Protein AF-A0A9C7UTG3-F1 (afdb_monomer_lite)

Radius of gyration: 34.39 Å; chains: 1; bounding box: 76×60×88 Å

pLDDT: mean 84.21, std 14.14, range [32.56, 97.0]

Secondary structure (DSSP, 8-state):
--------TTSSB-TTGGG-TT-S--PBP-EE-TTT--EESSHHHHHHHHHHHT------TT----GGG--HHHHHHHHHHHHHHHHHHHHHHHHHHHHHHHHHHHHHHHHHHHHHHHHHHHTT-EEEPPPTTSHHHHH---EEETTTTEEEEEEEEEEGGGTEEEEEEEEETTSBHHHHHHHHHS--GGGTT-HHHHHHHHHHTTS-GGGSEEEEEEE-SS-TT-EEEEEPPTTSBHHHHTTT-EEESS-EEEEE-TT--THHHHTT-

Structure (mmCIF, N/CA/C/O backbone):
data_AF-A0A9C7UTG3-F1
#
_entry.id   AF-A0A9C7UTG3-F1
#
loop_
_atom_site.group_PDB
_atom_site.id
_atom_site.type_symbol
_atom_site.label_atom_id
_atom_site.label_alt_id
_atom_site.label_comp_id
_atom_site.label_asym_id
_atom_site.label_entity_id
_atom_site.label_seq_id
_atom_site.pdbx_PDB_ins_code
_atom_site.Cartn_x
_atom_site.Cartn_y
_atom_site.Cartn_z
_atom_site.occupancy
_atom_site.B_iso_or_equiv
_atom_site.auth_seq_id
_atom_site.auth_comp_id
_atom_site.auth_asym_id
_atom_site.auth_atom_id
_atom_site.pdbx_PDB_model_num
ATOM 1 N N . MET A 1 1 ? -23.293 -41.638 64.934 1.00 40.69 1 MET A N 1
ATOM 2 C CA . MET A 1 1 ? -23.335 -41.986 63.499 1.00 40.69 1 MET A CA 1
ATOM 3 C C . MET A 1 1 ? -24.756 -42.438 63.251 1.00 40.69 1 MET A C 1
ATOM 5 O O . MET A 1 1 ? -25.111 -43.474 63.778 1.00 40.69 1 MET A O 1
ATOM 9 N N . GLU A 1 2 ? -25.652 -41.674 62.651 1.00 32.56 2 GLU A N 1
ATOM 10 C CA . GLU A 1 2 ? -25.533 -40.564 61.704 1.00 32.56 2 GLU A CA 1
ATOM 11 C C . GLU A 1 2 ? -26.594 -39.517 62.080 1.00 32.56 2 GLU A C 1
ATOM 13 O O . GLU A 1 2 ? -27.710 -39.877 62.443 1.00 32.56 2 GLU A O 1
ATOM 18 N N . GLU A 1 3 ? -26.218 -38.240 62.077 1.00 34.03 3 GLU A N 1
ATOM 19 C CA . GLU A 1 3 ? -27.110 -37.119 62.385 1.00 34.03 3 GLU A CA 1
ATOM 20 C C . GLU A 1 3 ? -27.565 -36.508 61.053 1.00 34.03 3 GLU A C 1
ATOM 22 O O . GLU A 1 3 ? -26.749 -36.202 60.182 1.00 34.03 3 GLU A O 1
ATOM 27 N N . GLU A 1 4 ? -28.881 -36.436 60.873 1.00 35.56 4 GLU A N 1
ATOM 28 C CA . GLU A 1 4 ? -29.575 -36.077 59.640 1.00 35.56 4 GLU A CA 1
ATOM 29 C C . GLU A 1 4 ? -29.211 -34.663 59.155 1.00 35.56 4 GLU A C 1
ATOM 31 O O . GLU A 1 4 ? -29.587 -33.653 59.750 1.00 35.56 4 GLU A O 1
ATOM 36 N N . ALA A 1 5 ? -28.533 -34.570 58.009 1.00 37.97 5 ALA A N 1
ATOM 37 C CA . ALA A 1 5 ? -28.400 -33.319 57.275 1.00 37.97 5 ALA A CA 1
ATOM 38 C C . ALA A 1 5 ? -29.677 -33.068 56.456 1.00 37.97 5 ALA A C 1
ATOM 40 O O . ALA A 1 5 ? -29.789 -33.476 55.299 1.00 37.97 5 ALA A O 1
ATOM 41 N N . ALA A 1 6 ? -30.651 -32.379 57.054 1.00 36.84 6 ALA A N 1
ATOM 42 C CA . ALA A 1 6 ? -31.792 -31.821 56.336 1.00 36.84 6 ALA A CA 1
ATOM 43 C C . ALA A 1 6 ? -31.307 -30.752 55.333 1.00 36.84 6 ALA A C 1
ATOM 45 O O . ALA A 1 6 ? -31.093 -29.587 55.672 1.00 36.84 6 ALA A O 1
ATOM 46 N N . VAL A 1 7 ? -31.098 -31.156 54.077 1.00 40.16 7 VAL A N 1
ATOM 47 C CA . VAL A 1 7 ? -30.748 -30.258 52.970 1.00 40.16 7 VAL A CA 1
ATOM 48 C C . VAL A 1 7 ? -31.954 -29.370 52.653 1.00 40.16 7 VAL A C 1
ATOM 50 O O . VAL A 1 7 ? -32.967 -29.821 52.118 1.00 40.16 7 VAL A O 1
ATOM 53 N N . ASN A 1 8 ? -31.823 -28.091 53.003 1.00 43.41 8 ASN A N 1
ATOM 54 C CA . ASN A 1 8 ? -32.769 -27.000 52.775 1.00 43.41 8 ASN A CA 1
ATOM 55 C C . ASN A 1 8 ? -33.174 -26.886 51.286 1.00 43.41 8 ASN A C 1
ATOM 57 O O . ASN A 1 8 ? -32.509 -26.235 50.482 1.00 43.41 8 ASN A O 1
ATOM 61 N N . THR A 1 9 ? -34.272 -27.542 50.914 1.00 45.62 9 THR A N 1
ATOM 62 C CA . THR A 1 9 ? -34.691 -27.815 49.525 1.00 45.62 9 THR A CA 1
ATOM 63 C C . THR A 1 9 ? -35.525 -26.690 48.891 1.00 45.62 9 THR A C 1
ATOM 65 O O . THR A 1 9 ? -36.017 -26.828 47.774 1.00 45.62 9 THR A O 1
ATOM 68 N N . LEU A 1 10 ? -35.679 -25.545 49.569 1.00 50.28 10 LEU A N 1
ATOM 69 C CA . LEU A 1 10 ? -36.466 -24.397 49.084 1.00 50.28 10 LEU A CA 1
ATOM 70 C C . LEU A 1 10 ? -35.648 -23.386 48.252 1.00 50.28 10 LEU A C 1
ATOM 72 O O . LEU A 1 10 ? -36.224 -22.494 47.626 1.00 50.28 10 LEU A O 1
ATOM 76 N N . GLN A 1 11 ? -34.316 -23.511 48.212 1.00 55.78 11 GLN A N 1
ATOM 77 C CA . GLN A 1 11 ? -33.415 -22.508 47.618 1.00 55.78 11 GLN A CA 1
ATOM 78 C C . GLN A 1 11 ? -33.175 -22.682 46.098 1.00 55.78 11 GLN A C 1
ATOM 80 O O . GLN A 1 11 ? -32.677 -21.751 45.455 1.00 55.78 11 GLN A O 1
ATOM 85 N N . ASP A 1 12 ? -33.558 -23.826 45.517 1.00 72.06 12 ASP A N 1
ATOM 86 C CA . ASP A 1 12 ? -33.120 -24.263 44.179 1.00 72.06 12 ASP A CA 1
ATOM 87 C C . ASP A 1 12 ? -34.219 -24.299 43.109 1.00 72.06 12 ASP A C 1
ATOM 89 O O . ASP A 1 12 ? -33.980 -24.763 42.000 1.00 72.06 12 ASP A O 1
ATOM 93 N N . ASN A 1 13 ? -35.412 -23.762 43.372 1.00 85.94 13 ASN A N 1
ATOM 94 C CA . ASN A 1 13 ? -36.502 -23.767 42.389 1.00 85.94 13 ASN A CA 1
ATOM 95 C C . ASN A 1 13 ? -36.520 -22.517 41.495 1.00 85.94 13 ASN A C 1
ATOM 97 O O . ASN A 1 13 ? -36.111 -21.415 41.877 1.00 85.94 13 ASN A O 1
ATOM 101 N N . CYS A 1 14 ? -37.013 -22.681 40.265 1.00 87.06 14 CYS A N 1
ATOM 102 C CA . CYS A 1 14 ? -37.185 -21.581 39.324 1.00 87.06 14 CYS A CA 1
ATOM 103 C C . CYS A 1 14 ? -38.304 -20.632 39.762 1.00 87.06 14 CYS A C 1
ATOM 105 O O . CYS A 1 14 ? -39.480 -20.974 39.713 1.00 87.06 14 CYS A O 1
ATOM 107 N N . GLN A 1 15 ? -37.942 -19.383 40.055 1.00 86.12 15 GLN A N 1
ATOM 108 C CA . GLN A 1 15 ? -38.867 -18.360 40.550 1.00 86.12 15 GLN A CA 1
ATOM 109 C C . GLN A 1 15 ? -39.864 -17.852 39.500 1.00 86.12 15 GLN A C 1
ATOM 111 O O . GLN A 1 15 ? -40.833 -17.203 39.861 1.00 86.12 15 GLN A O 1
ATOM 116 N N . VAL A 1 16 ? -39.643 -18.139 38.216 1.00 85.12 16 VAL A N 1
ATOM 117 C CA . VAL A 1 16 ? -40.559 -17.751 37.130 1.00 85.12 16 VAL A CA 1
ATOM 118 C C . VAL A 1 16 ? -41.622 -18.826 36.916 1.00 85.12 16 VAL A C 1
ATOM 120 O O . VAL A 1 16 ? -42.799 -18.511 36.824 1.00 85.12 16 VAL A O 1
ATOM 123 N N . CYS A 1 17 ? -41.231 -20.106 36.912 1.00 81.19 17 CYS A N 1
ATOM 124 C CA . CYS A 1 17 ? -42.181 -21.213 36.778 1.00 81.19 17 CYS A CA 1
ATOM 125 C C . CYS A 1 17 ? -43.117 -21.337 37.983 1.00 81.19 17 CYS A C 1
ATOM 127 O O . CYS A 1 17 ? -44.260 -21.731 37.804 1.00 81.19 17 CYS A O 1
ATOM 129 N N . CYS A 1 18 ? -42.665 -20.969 39.187 1.00 71.06 18 CYS A N 1
ATOM 130 C CA . CYS A 1 18 ? -43.514 -20.973 40.380 1.00 71.06 18 CYS A CA 1
ATOM 131 C C . CYS A 1 18 ? -44.642 -19.922 40.346 1.00 71.06 18 CYS A C 1
ATOM 133 O O . CYS A 1 18 ? -45.543 -19.985 41.177 1.00 71.06 18 CYS A O 1
ATOM 135 N N . LEU A 1 19 ? -44.586 -18.946 39.431 1.00 67.31 19 LEU A N 1
ATOM 136 C CA . LEU A 1 19 ? -45.601 -17.895 39.287 1.00 67.31 19 LEU A CA 1
ATOM 137 C C . LEU A 1 19 ? -46.671 -18.247 38.240 1.00 67.31 19 LEU A C 1
ATOM 139 O O . LEU A 1 19 ? -47.769 -17.689 38.272 1.00 67.31 19 LEU A O 1
ATOM 143 N N . ASP A 1 20 ? -46.383 -19.195 37.344 1.00 62.38 20 ASP A N 1
ATOM 144 C CA . ASP A 1 20 ? -47.316 -19.646 36.315 1.00 62.38 20 ASP A CA 1
ATOM 145 C C . ASP A 1 20 ? -48.253 -20.723 36.887 1.00 62.38 20 ASP A C 1
ATOM 147 O O . ASP A 1 20 ? -47.901 -21.898 36.961 1.00 62.38 20 ASP A O 1
ATOM 151 N N . LYS A 1 21 ? -49.495 -20.347 37.226 1.00 54.53 21 LYS A N 1
ATOM 152 C CA . LYS A 1 21 ? -50.553 -21.250 37.747 1.00 54.53 21 LYS A CA 1
ATOM 153 C C . LYS A 1 21 ? -50.989 -22.382 36.791 1.00 54.53 21 LYS A C 1
ATOM 155 O O . LYS A 1 21 ? -51.929 -23.099 37.099 1.00 54.53 21 LYS A O 1
ATOM 160 N N . ASN A 1 22 ? -50.350 -22.508 35.627 1.00 57.19 22 ASN A N 1
ATOM 161 C CA . ASN A 1 22 ? -50.730 -23.404 34.529 1.00 57.19 22 ASN A CA 1
ATOM 162 C C . ASN A 1 22 ? -49.631 -24.440 34.193 1.00 57.19 22 ASN A C 1
ATOM 164 O O . ASN A 1 22 ? -49.659 -25.053 33.127 1.00 57.19 22 ASN A O 1
ATOM 168 N N . LYS A 1 23 ? -48.612 -24.588 35.056 1.00 56.25 23 LYS A N 1
ATOM 169 C CA . LYS A 1 23 ? -47.511 -25.554 34.907 1.00 56.25 23 LYS A CA 1
ATOM 170 C C . LYS A 1 23 ? -47.265 -26.296 36.222 1.00 56.25 23 LYS A C 1
ATOM 172 O O . LYS A 1 23 ? -46.612 -25.773 37.117 1.00 56.25 23 LYS A O 1
ATOM 177 N N . ASP A 1 24 ? -47.698 -27.550 36.288 1.00 51.00 24 ASP A N 1
ATOM 178 C CA . ASP A 1 24 ? -47.653 -28.417 37.479 1.00 51.00 24 ASP A CA 1
ATOM 179 C C . ASP A 1 24 ? -46.251 -28.935 37.882 1.00 51.00 24 ASP A C 1
ATOM 181 O O . ASP A 1 24 ? -46.126 -29.902 38.628 1.00 51.00 24 ASP A O 1
ATOM 185 N N . ALA A 1 25 ? -45.162 -28.309 37.421 1.00 57.03 25 ALA A N 1
ATOM 186 C CA . ALA A 1 25 ? -43.803 -28.721 37.778 1.00 57.03 25 ALA A CA 1
ATOM 187 C C . ALA A 1 25 ? -42.888 -27.512 38.018 1.00 57.03 25 ALA A C 1
ATOM 189 O O . ALA A 1 25 ? -42.389 -26.875 37.081 1.00 57.03 25 ALA A O 1
ATOM 190 N N . ALA A 1 26 ? -42.628 -27.215 39.294 1.00 65.81 26 ALA A N 1
ATOM 191 C CA . ALA A 1 26 ? -41.568 -26.305 39.708 1.00 65.81 26 ALA A CA 1
ATOM 192 C C . ALA A 1 26 ? -40.208 -26.914 39.329 1.00 65.81 26 ALA A C 1
ATOM 194 O O . ALA A 1 26 ? -39.639 -27.731 40.046 1.00 65.81 26 ALA A O 1
ATOM 195 N N . ASN A 1 27 ? -39.701 -26.542 38.154 1.00 80.19 27 ASN A N 1
ATOM 196 C CA . ASN A 1 27 ? -38.397 -26.997 37.686 1.00 80.19 27 ASN A CA 1
ATOM 197 C C . ASN A 1 27 ? -37.267 -26.402 38.538 1.00 80.19 27 ASN A C 1
ATOM 199 O O . ASN A 1 27 ? -37.293 -25.211 38.869 1.00 80.19 27 ASN A O 1
ATOM 203 N N . LEU A 1 28 ? -36.227 -27.202 38.784 1.00 86.31 28 LEU A N 1
ATOM 204 C CA 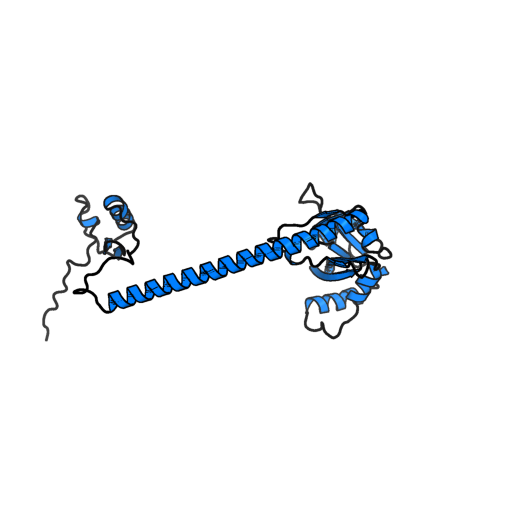. LEU A 1 28 ? -34.994 -26.743 39.422 1.00 86.31 28 LEU A CA 1
ATOM 205 C C . LEU A 1 28 ? -34.338 -25.622 38.598 1.00 86.31 28 LEU A C 1
ATOM 207 O O . LEU A 1 28 ? -34.250 -25.674 37.364 1.00 86.31 28 LEU A O 1
ATOM 211 N N . ALA A 1 29 ? -33.894 -24.579 39.287 1.00 88.81 29 ALA A N 1
ATOM 212 C CA . ALA A 1 29 ? -33.185 -23.453 38.722 1.00 88.81 29 ALA A CA 1
ATOM 213 C C . ALA A 1 29 ? -31.784 -23.872 38.267 1.00 88.81 29 ALA A C 1
ATOM 215 O O . ALA A 1 29 ? -31.017 -24.473 39.008 1.00 88.81 29 ALA A O 1
ATOM 216 N N . LYS A 1 30 ? -31.439 -23.497 37.036 1.00 88.88 30 LYS A N 1
ATOM 217 C CA . LYS A 1 30 ? -30.123 -23.745 36.428 1.00 88.88 30 LYS A CA 1
ATOM 218 C C . LYS A 1 30 ? -29.287 -22.474 36.316 1.00 88.88 30 LYS A C 1
ATOM 220 O O . LYS A 1 30 ? -28.069 -22.537 36.207 1.00 88.88 30 LYS A O 1
ATOM 225 N N . TYR A 1 31 ? -29.940 -21.316 36.320 1.00 89.62 31 TYR A N 1
ATOM 226 C CA . TYR A 1 31 ? -29.318 -20.019 36.098 1.00 89.62 31 TYR A CA 1
ATOM 227 C C . TYR A 1 31 ? -29.769 -19.022 37.162 1.00 89.62 31 TYR A C 1
ATOM 229 O O . TYR A 1 31 ? -30.917 -19.051 37.611 1.00 89.62 31 TYR A O 1
ATOM 237 N N . LYS A 1 32 ? -28.884 -18.088 37.514 1.00 90.50 32 LYS A N 1
ATOM 238 C CA . LYS A 1 32 ? -29.167 -16.971 38.421 1.00 90.50 32 LYS A CA 1
ATOM 239 C C . LYS A 1 32 ? -28.858 -15.657 37.712 1.00 90.50 32 LYS A C 1
ATOM 241 O O . LYS A 1 32 ? -27.760 -15.483 37.188 1.00 90.50 32 LYS A O 1
ATOM 246 N N . CYS A 1 33 ? -29.823 -14.741 37.676 1.00 90.88 33 CYS A N 1
ATOM 247 C CA . CYS A 1 33 ? -29.628 -13.432 37.065 1.00 90.88 33 CYS A CA 1
ATOM 248 C C . CYS A 1 33 ? -28.586 -12.630 37.867 1.00 90.88 33 CYS A C 1
ATOM 250 O O . CYS A 1 33 ? -28.757 -12.466 39.074 1.00 90.88 33 CYS A O 1
ATOM 252 N N . PRO A 1 34 ? -27.525 -12.096 37.238 1.00 88.19 34 PRO A N 1
ATOM 253 C CA . PRO A 1 34 ? -26.475 -11.368 37.951 1.00 88.19 34 PRO A CA 1
ATOM 254 C C . PRO A 1 34 ? -26.884 -9.941 38.359 1.00 88.19 34 PRO A C 1
ATOM 256 O O . PRO A 1 34 ? -26.153 -9.303 39.109 1.00 88.19 34 PRO A O 1
ATOM 259 N N . SER A 1 35 ? -28.013 -9.432 37.852 1.00 88.19 35 SER A N 1
ATOM 260 C CA . SER A 1 35 ? -28.554 -8.103 38.180 1.00 88.19 35 SER A CA 1
ATOM 261 C C . SER A 1 35 ? -29.466 -8.157 39.409 1.00 88.19 35 SER A C 1
ATOM 263 O O . SER A 1 35 ? -29.162 -7.556 40.431 1.00 88.19 35 SER A O 1
ATOM 265 N N . CYS A 1 36 ? -30.543 -8.946 39.342 1.00 87.00 36 CYS A N 1
ATOM 266 C CA . CYS A 1 36 ? -31.575 -9.024 40.384 1.00 87.00 36 CYS A CA 1
ATOM 267 C C . CYS A 1 36 ? -31.560 -10.327 41.203 1.00 87.00 36 CYS A C 1
ATOM 269 O O . CYS A 1 36 ? -32.370 -10.502 42.107 1.00 87.00 36 CYS A O 1
ATOM 271 N N . GLY A 1 37 ? -30.682 -11.282 40.881 1.00 87.94 37 GLY A N 1
ATOM 272 C CA . GLY A 1 37 ? -30.596 -12.560 41.590 1.00 87.94 37 GLY A CA 1
ATOM 273 C C . GLY A 1 37 ? -31.692 -13.576 41.250 1.00 87.94 37 GLY A C 1
ATOM 274 O O . GLY A 1 37 ? -31.659 -14.672 41.811 1.00 87.94 37 GLY A O 1
ATOM 275 N N . THR A 1 38 ? -32.624 -13.264 40.336 1.00 89.75 38 THR A N 1
ATOM 276 C CA . THR A 1 38 ? -33.736 -14.157 39.967 1.00 89.75 38 THR A CA 1
ATOM 277 C C . THR A 1 38 ? -33.236 -15.499 39.438 1.00 89.75 38 THR A C 1
ATOM 279 O O . THR A 1 38 ? -32.412 -15.562 38.521 1.00 89.75 38 THR A O 1
ATOM 282 N N . ARG A 1 39 ? -33.759 -16.588 40.004 1.00 91.25 39 ARG A N 1
ATOM 283 C CA . ARG A 1 39 ? -33.404 -17.967 39.653 1.00 91.25 39 ARG A CA 1
ATOM 284 C C . ARG A 1 39 ? -34.314 -18.511 38.552 1.00 91.25 39 ARG A C 1
ATOM 286 O O . ARG A 1 39 ? -35.539 -18.458 38.653 1.00 91.25 39 ARG A O 1
ATOM 293 N N . THR A 1 40 ? -33.727 -19.059 37.492 1.00 91.50 40 THR A N 1
ATOM 294 C CA . THR A 1 40 ? -34.436 -19.495 36.277 1.00 91.50 40 THR A CA 1
ATOM 295 C C . THR A 1 40 ? -33.971 -20.878 35.812 1.00 91.50 40 THR A C 1
ATOM 297 O O . THR A 1 40 ? -32.801 -21.220 35.952 1.00 91.50 40 THR A O 1
ATOM 300 N N . CYS A 1 41 ? -34.872 -21.705 35.269 1.00 91.50 41 CYS A N 1
ATOM 301 C CA . CYS A 1 41 ? -34.543 -23.063 34.797 1.00 91.50 41 CYS A CA 1
ATOM 302 C C . CYS A 1 41 ? -34.180 -23.132 33.304 1.00 91.50 41 CYS A C 1
ATOM 304 O O . CYS A 1 41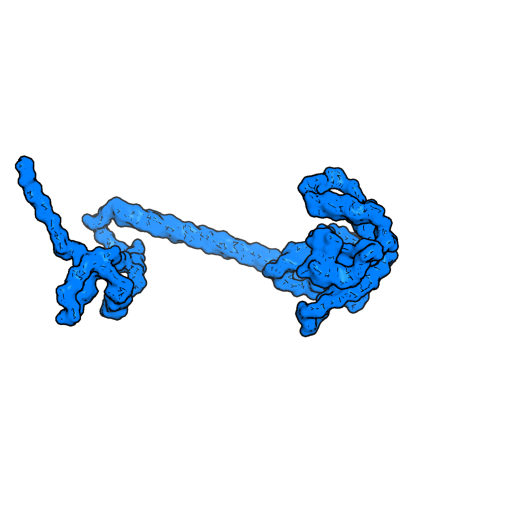 ? -33.562 -24.098 32.861 1.00 91.50 41 CYS A O 1
ATOM 306 N N . SER A 1 42 ? -34.576 -22.129 32.515 1.00 89.94 42 SER A N 1
ATOM 307 C CA . SER A 1 42 ? -34.458 -22.142 31.055 1.00 89.94 42 SER A CA 1
ATOM 308 C C . SER A 1 42 ? -34.322 -20.735 30.476 1.00 89.94 42 SER A C 1
ATOM 310 O O . SER A 1 42 ? -34.653 -19.744 31.130 1.00 89.94 42 SER A O 1
ATOM 312 N N . LEU A 1 43 ? -33.893 -20.650 29.213 1.00 90.31 43 LEU A N 1
ATOM 313 C CA . LEU A 1 43 ? -33.806 -19.386 28.477 1.00 90.31 43 LEU A CA 1
ATOM 314 C C . LEU A 1 43 ? -35.159 -18.662 28.384 1.00 90.31 43 LEU A C 1
ATOM 316 O O . LEU A 1 43 ? -35.186 -17.434 28.409 1.00 90.31 43 LEU A O 1
ATOM 320 N N . ILE A 1 44 ? -36.269 -19.406 28.307 1.00 90.38 44 ILE A N 1
ATOM 321 C CA . ILE A 1 44 ? -37.621 -18.831 28.289 1.00 90.38 44 ILE A CA 1
ATOM 322 C C . ILE A 1 44 ? -37.851 -18.067 29.594 1.00 90.38 44 ILE A C 1
ATOM 324 O O . ILE A 1 44 ? -38.108 -16.872 29.556 1.00 90.38 44 ILE A O 1
ATOM 328 N N . CYS A 1 45 ? -37.603 -18.696 30.746 1.00 90.81 45 CYS A N 1
ATOM 329 C CA . CYS A 1 45 ? -37.714 -18.044 32.054 1.00 90.81 45 CYS A CA 1
ATOM 330 C C . CYS A 1 45 ? -36.745 -16.858 32.218 1.00 90.81 45 CYS A C 1
ATOM 332 O O . CYS A 1 45 ? -37.066 -15.872 32.881 1.00 90.81 45 CYS A O 1
ATOM 334 N N . VAL A 1 46 ? -35.556 -16.921 31.604 1.00 90.75 46 VAL A N 1
ATOM 335 C CA . VAL A 1 46 ? -34.625 -15.781 31.567 1.00 90.75 46 VAL A CA 1
ATOM 336 C C . VAL A 1 46 ? -35.228 -14.598 30.805 1.00 90.75 46 VAL A C 1
ATOM 338 O O . VAL A 1 46 ? -35.084 -13.468 31.250 1.00 90.75 46 VAL A O 1
ATOM 341 N N . LYS A 1 47 ? -35.903 -14.819 29.676 1.00 90.88 47 LYS A N 1
ATOM 342 C CA . LYS A 1 47 ? -36.548 -13.733 28.920 1.00 90.88 47 LYS A CA 1
ATOM 343 C C . LYS A 1 47 ? -37.794 -13.212 29.629 1.00 90.88 47 LYS A C 1
ATOM 345 O O . LYS A 1 47 ? -37.900 -12.011 29.841 1.00 90.88 47 LYS A O 1
ATOM 350 N N . THR A 1 48 ? -38.656 -14.115 30.090 1.00 91.19 48 THR A N 1
ATOM 351 C CA . THR A 1 48 ? -39.910 -13.777 30.770 1.00 91.19 48 THR A CA 1
ATOM 352 C C . THR A 1 48 ? -39.678 -12.901 31.997 1.00 91.19 48 THR A C 1
ATOM 354 O O . THR A 1 48 ? -40.339 -11.877 32.126 1.00 91.19 48 THR A O 1
ATOM 357 N N . HIS A 1 49 ? -38.702 -13.212 32.866 1.00 90.94 49 HIS A N 1
ATOM 358 C CA . HIS A 1 49 ? -38.453 -12.324 34.009 1.00 90.94 49 HIS A CA 1
ATOM 359 C C . HIS A 1 49 ? -37.895 -10.969 33.572 1.00 90.94 49 HIS A C 1
ATOM 361 O O . HIS A 1 49 ? -38.261 -9.964 34.169 1.00 90.94 49 HIS A O 1
ATOM 367 N N . LYS A 1 50 ? -37.024 -10.908 32.553 1.00 92.81 50 LYS A N 1
ATOM 368 C CA . LYS A 1 50 ? -36.480 -9.630 32.068 1.00 92.81 50 LYS A CA 1
ATOM 369 C C . LYS A 1 50 ? -37.579 -8.726 31.526 1.00 92.81 50 LYS A C 1
ATOM 371 O O . LYS A 1 50 ? -37.571 -7.539 31.823 1.00 92.81 50 LYS A O 1
ATOM 376 N N . GLU A 1 51 ? -38.536 -9.294 30.801 1.00 92.56 51 GLU A N 1
ATOM 377 C CA . GLU A 1 51 ? -39.706 -8.575 30.292 1.00 92.56 51 GLU A CA 1
ATOM 378 C C . GLU A 1 51 ? -40.641 -8.134 31.426 1.00 92.56 51 GLU A C 1
ATOM 380 O O . GLU A 1 51 ? -41.008 -6.966 31.491 1.00 92.56 51 GLU A O 1
ATOM 385 N N . GLN A 1 52 ? -40.972 -9.028 32.362 1.00 89.25 52 GLN A N 1
ATOM 386 C CA . GLN A 1 52 ? -41.902 -8.733 33.462 1.00 89.25 52 GLN A CA 1
ATOM 387 C C . GLN A 1 52 ? -41.335 -7.754 34.500 1.00 89.25 52 GLN A C 1
ATOM 389 O O . GLN A 1 52 ? -42.077 -6.961 35.068 1.00 89.25 52 GLN A O 1
ATOM 394 N N . THR A 1 53 ? -40.029 -7.817 34.771 1.00 86.50 53 THR A N 1
ATOM 395 C CA . THR A 1 53 ? -39.366 -7.005 35.812 1.00 86.50 53 THR A CA 1
ATOM 396 C C . THR A 1 53 ? -38.589 -5.814 35.253 1.00 86.50 53 THR A C 1
ATOM 398 O O . THR A 1 53 ? -38.029 -5.041 36.025 1.00 86.50 53 THR A O 1
ATOM 401 N N . GLY A 1 54 ? -38.503 -5.672 33.926 1.00 89.38 54 GLY A N 1
ATOM 402 C CA . GLY A 1 54 ? -37.665 -4.656 33.279 1.00 89.38 54 GLY A CA 1
ATOM 403 C C . GLY A 1 54 ? -36.160 -4.841 33.526 1.00 89.38 54 GLY A C 1
ATOM 404 O O . GLY A 1 54 ? -35.393 -3.887 33.416 1.00 89.38 54 GLY A O 1
ATOM 405 N N . CYS A 1 55 ? -35.718 -6.046 33.897 1.00 91.00 55 CYS A N 1
ATOM 406 C CA . CYS A 1 55 ? -34.327 -6.318 34.251 1.00 91.00 55 CYS A CA 1
ATOM 407 C C . CYS A 1 55 ? -33.412 -6.364 33.011 1.00 91.00 55 CYS A C 1
ATOM 409 O O . CYS A 1 55 ? -33.627 -7.148 32.085 1.00 91.00 55 CYS A O 1
ATOM 411 N N . ASP A 1 56 ? -32.318 -5.595 33.022 1.00 89.88 56 ASP A N 1
ATOM 412 C CA . ASP A 1 56 ? -31.314 -5.576 31.946 1.00 89.88 56 ASP A CA 1
ATOM 413 C C . ASP A 1 56 ? -30.385 -6.811 31.950 1.00 89.88 56 ASP A C 1
ATOM 415 O O . ASP A 1 56 ? -29.703 -7.122 30.967 1.00 89.88 56 ASP A O 1
ATOM 419 N N . GLY A 1 57 ? -30.377 -7.557 33.057 1.00 87.06 57 GLY A N 1
ATOM 420 C CA . GLY A 1 57 ? -29.515 -8.709 33.283 1.00 87.06 57 GLY A CA 1
ATOM 421 C C . GLY A 1 57 ? -28.034 -8.368 33.445 1.00 87.06 57 GLY A C 1
ATOM 422 O O . GLY A 1 57 ? -27.210 -9.273 33.314 1.00 87.06 57 GLY A O 1
ATOM 423 N N . LYS A 1 58 ? -27.671 -7.108 33.715 1.00 86.88 58 LYS A N 1
ATOM 424 C CA . LYS A 1 58 ? -26.292 -6.686 33.992 1.00 86.88 58 LYS A CA 1
ATOM 425 C C . LYS A 1 58 ? -26.126 -6.390 35.481 1.00 86.88 58 LYS A C 1
ATOM 427 O O . LYS A 1 58 ? -26.907 -5.654 36.072 1.00 86.88 58 LYS A O 1
ATOM 432 N N . ARG A 1 59 ? -25.087 -6.960 36.098 1.00 84.31 59 ARG A N 1
ATOM 433 C CA . ARG A 1 59 ? -24.743 -6.673 37.500 1.00 84.31 59 ARG A CA 1
ATOM 434 C C . ARG A 1 59 ? -24.441 -5.182 37.660 1.00 84.31 59 ARG A C 1
ATOM 436 O O . ARG A 1 59 ? -23.562 -4.662 36.968 1.00 84.31 59 ARG A O 1
ATOM 443 N N . GLN A 1 60 ? -25.121 -4.518 38.590 1.00 80.06 60 GLN A N 1
ATOM 444 C CA . GLN A 1 60 ? -24.810 -3.140 38.961 1.00 80.06 60 GLN A CA 1
ATOM 445 C C . GLN A 1 60 ? -23.524 -3.118 39.793 1.00 80.06 60 GLN A C 1
ATOM 447 O O . GLN A 1 60 ? -23.520 -3.479 40.963 1.00 80.06 60 GLN A O 1
ATOM 452 N N . LYS A 1 61 ? -22.408 -2.725 39.169 1.00 80.69 61 LYS A N 1
ATOM 453 C CA . LYS A 1 61 ? -21.084 -2.697 39.820 1.00 80.69 61 LYS A CA 1
ATOM 454 C C . LYS A 1 61 ? -20.900 -1.547 40.819 1.00 80.69 61 LYS A C 1
ATOM 456 O O . LYS A 1 61 ? -19.932 -1.564 41.555 1.00 80.69 61 LYS A O 1
ATOM 461 N N . ILE A 1 62 ? -21.795 -0.558 40.808 1.00 82.44 62 ILE A N 1
ATOM 462 C CA . ILE A 1 62 ? -21.697 0.686 41.593 1.00 82.44 62 ILE A CA 1
ATOM 463 C C . ILE A 1 62 ? -22.817 0.807 42.635 1.00 82.44 62 ILE A C 1
ATOM 465 O O . ILE A 1 62 ? -23.221 1.909 43.002 1.00 82.44 62 ILE A O 1
ATOM 469 N N . GLN A 1 63 ? -23.389 -0.322 43.053 1.00 83.62 63 GLN A N 1
ATOM 470 C CA . GLN A 1 63 ? -24.450 -0.320 44.051 1.00 83.62 63 GLN A CA 1
ATOM 471 C C . GLN A 1 63 ? -23.890 0.113 45.408 1.00 83.62 63 GLN A C 1
ATOM 473 O O . GLN A 1 63 ? -22.868 -0.399 45.855 1.00 83.62 63 GLN A O 1
ATOM 478 N N . PHE A 1 64 ? -24.575 1.046 46.068 1.00 86.31 64 PHE A N 1
ATOM 479 C CA . PHE A 1 64 ? -24.190 1.495 47.399 1.00 86.31 64 PHE A CA 1
ATOM 480 C C . PHE A 1 64 ? -24.338 0.362 48.423 1.00 86.31 64 PHE A C 1
ATOM 482 O O . PHE A 1 64 ? -25.402 -0.251 48.522 1.00 86.31 64 PHE A O 1
ATOM 489 N N . VAL A 1 65 ? -23.285 0.132 49.208 1.00 87.00 65 VAL A N 1
ATOM 490 C CA . VAL A 1 65 ? -23.279 -0.800 50.339 1.00 87.00 65 VAL A CA 1
ATOM 491 C C . VAL A 1 65 ? -22.983 0.003 51.609 1.00 87.00 65 VAL A C 1
ATOM 493 O O . VAL A 1 65 ? -21.943 0.662 51.671 1.00 87.00 65 VAL A O 1
ATOM 496 N N . PRO A 1 66 ? -23.873 -0.008 52.619 1.00 92.19 66 PRO A N 1
ATOM 497 C CA . PRO A 1 66 ? -23.609 0.639 53.900 1.00 92.19 66 PRO A CA 1
ATOM 498 C C . PRO A 1 66 ? -22.337 0.089 54.551 1.00 92.19 66 PRO A C 1
ATOM 500 O O . PRO A 1 66 ? -22.076 -1.110 54.483 1.00 92.19 66 PRO A O 1
ATOM 503 N N . MET A 1 67 ? -21.588 0.939 55.259 1.00 89.81 67 MET A N 1
ATOM 504 C CA . MET A 1 67 ? -20.304 0.549 55.863 1.00 89.81 67 MET A CA 1
ATOM 505 C C . MET A 1 67 ? -20.423 -0.642 56.827 1.00 89.81 67 MET A C 1
ATOM 507 O O . MET A 1 67 ? -19.518 -1.461 56.926 1.00 89.81 67 MET A O 1
ATOM 511 N N . THR A 1 68 ? -21.567 -0.780 57.499 1.00 93.88 68 THR A N 1
ATOM 512 C CA . THR A 1 68 ? -21.863 -1.898 58.409 1.00 93.88 68 THR A CA 1
ATOM 513 C C . THR A 1 68 ? -21.968 -3.258 57.712 1.00 93.88 68 THR A C 1
ATOM 515 O O . THR A 1 68 ? -21.868 -4.283 58.376 1.00 93.88 68 THR A O 1
ATOM 518 N N . GLN A 1 69 ? -22.176 -3.279 56.394 1.00 90.69 69 GLN A N 1
ATOM 519 C CA . GLN A 1 69 ? -22.297 -4.481 55.561 1.00 90.69 69 GLN A CA 1
ATOM 520 C C . GLN A 1 69 ? -21.161 -4.581 54.530 1.00 90.69 69 GLN A C 1
ATOM 522 O O . GLN A 1 69 ? -21.203 -5.434 53.643 1.00 90.69 69 GLN A O 1
ATOM 527 N N . TYR A 1 70 ? -20.156 -3.705 54.623 1.00 92.00 70 TYR A N 1
ATOM 528 C CA . TYR A 1 70 ? -19.019 -3.704 53.715 1.00 92.00 70 TYR A CA 1
ATOM 529 C C . TYR A 1 70 ? -18.071 -4.847 54.080 1.00 92.00 70 TYR A C 1
ATOM 531 O O . TYR A 1 70 ? -17.483 -4.876 55.159 1.00 92.00 70 TYR A O 1
ATOM 539 N N . THR A 1 71 ? -17.955 -5.813 53.178 1.00 93.50 71 THR A N 1
ATOM 540 C CA . THR A 1 71 ? -17.151 -7.026 53.349 1.00 93.50 71 THR A CA 1
ATOM 541 C C . THR A 1 71 ? -15.901 -6.982 52.474 1.00 93.50 71 THR A C 1
ATOM 543 O O . THR A 1 71 ? -15.763 -6.162 51.563 1.00 93.50 71 THR A O 1
ATOM 546 N N . GLU A 1 72 ? -14.975 -7.906 52.712 1.00 92.69 72 GLU A N 1
ATOM 547 C CA . GLU A 1 72 ? -13.799 -8.070 51.855 1.00 92.69 72 GLU A CA 1
ATOM 548 C C . GLU A 1 72 ? -14.187 -8.396 50.398 1.00 92.69 72 GLU A C 1
ATOM 550 O O . GLU A 1 72 ? -13.554 -7.922 49.457 1.00 92.69 72 GLU A O 1
ATOM 555 N N . GLU A 1 73 ? -15.294 -9.115 50.180 1.00 90.31 73 GLU A N 1
ATOM 556 C CA . GLU A 1 73 ? -15.800 -9.391 48.832 1.00 90.31 73 GLU A CA 1
ATOM 557 C C . GLU A 1 73 ? -16.256 -8.110 48.113 1.00 90.31 73 GLU A C 1
ATOM 559 O O . GLU A 1 73 ? -15.979 -7.929 46.922 1.00 90.31 73 GLU A O 1
ATOM 564 N N . THR A 1 74 ? -16.937 -7.191 48.810 1.00 88.75 74 THR A N 1
ATOM 565 C CA . THR A 1 74 ? -17.315 -5.894 48.222 1.00 88.75 74 THR A CA 1
ATOM 566 C C . THR A 1 74 ? -16.079 -5.062 47.894 1.00 88.75 74 THR A C 1
ATOM 568 O O . THR A 1 74 ? -16.000 -4.519 46.794 1.00 88.75 74 THR A O 1
ATOM 571 N N . PHE A 1 75 ? -15.061 -5.083 48.759 1.00 91.19 75 PHE A N 1
ATOM 572 C CA . PHE A 1 75 ? -13.777 -4.427 48.503 1.00 91.19 75 PHE A CA 1
ATOM 573 C C . PHE A 1 75 ? -13.069 -4.954 47.250 1.00 91.19 75 PHE A C 1
ATOM 575 O O . PHE A 1 75 ? -12.651 -4.172 46.395 1.00 91.19 75 PHE A O 1
ATOM 582 N N . LEU A 1 76 ? -12.966 -6.276 47.088 1.00 92.88 76 LEU A N 1
ATOM 583 C CA . LEU A 1 76 ? -12.331 -6.878 45.911 1.00 92.88 76 LEU A CA 1
ATOM 584 C C . LEU A 1 76 ? -13.096 -6.569 44.616 1.00 92.88 76 LEU A C 1
ATOM 586 O O . LEU A 1 76 ? -12.479 -6.347 43.567 1.00 92.88 76 LEU A O 1
ATOM 590 N N . ASN A 1 77 ? -14.431 -6.529 44.678 1.00 88.62 77 ASN A N 1
ATOM 591 C CA . ASN A 1 77 ? -15.269 -6.130 43.547 1.00 88.62 77 ASN A CA 1
ATOM 592 C C . ASN A 1 77 ? -15.007 -4.665 43.148 1.00 88.62 77 ASN A C 1
ATOM 594 O O . ASN A 1 77 ? -14.814 -4.395 41.958 1.00 88.62 77 ASN A O 1
ATOM 598 N N . ASP A 1 78 ? -14.939 -3.750 44.120 1.00 90.88 78 ASP A N 1
ATOM 599 C CA . ASP A 1 78 ? -14.651 -2.326 43.897 1.00 90.88 78 ASP A CA 1
ATOM 600 C C . ASP A 1 78 ? -13.243 -2.118 43.333 1.00 90.88 78 ASP A C 1
ATOM 602 O O . ASP A 1 78 ? -13.069 -1.437 42.321 1.00 90.88 78 ASP A O 1
ATOM 606 N N . TYR A 1 79 ? -12.237 -2.770 43.920 1.00 93.00 79 TYR A N 1
ATOM 607 C CA . TYR A 1 79 ? -10.859 -2.737 43.430 1.00 93.00 79 TYR A CA 1
ATOM 608 C C . TYR A 1 79 ? -10.769 -3.205 41.971 1.00 93.00 79 TYR A C 1
ATOM 610 O O . TYR A 1 79 ? -10.206 -2.520 41.115 1.00 93.00 79 TYR A O 1
ATOM 618 N N . THR A 1 80 ? -11.398 -4.341 41.657 1.00 92.44 80 THR A N 1
ATOM 619 C CA . THR A 1 80 ? -11.436 -4.885 40.292 1.00 92.44 80 THR A CA 1
ATOM 620 C C . THR A 1 80 ? -12.141 -3.934 39.324 1.00 92.44 80 THR A C 1
ATOM 622 O O . THR A 1 80 ? -11.723 -3.788 38.172 1.00 92.44 80 THR A O 1
ATOM 625 N N . PHE A 1 81 ? -13.215 -3.276 39.764 1.00 91.38 81 PHE A N 1
ATOM 626 C CA . PHE A 1 81 ? -13.908 -2.271 38.966 1.00 91.38 81 PHE A CA 1
ATOM 627 C C . PHE A 1 81 ? -13.013 -1.059 38.678 1.00 91.38 81 PHE A C 1
ATOM 629 O O . PHE A 1 81 ? -12.903 -0.661 37.516 1.00 91.38 81 PHE A O 1
ATOM 636 N N . LEU A 1 82 ? -12.323 -0.519 39.687 1.00 93.25 82 LEU A N 1
ATOM 637 C CA . LEU A 1 82 ? -11.390 0.599 39.522 1.00 93.25 82 LEU A CA 1
ATOM 638 C C . LEU A 1 82 ? -10.241 0.249 38.569 1.00 93.25 82 LEU A C 1
ATOM 640 O O . LEU A 1 82 ? -9.924 1.038 37.678 1.00 93.25 82 LEU A O 1
ATOM 644 N N . GLU A 1 83 ? -9.686 -0.958 38.668 1.00 94.88 83 GLU A N 1
ATOM 645 C CA . GLU A 1 83 ? -8.688 -1.474 37.725 1.00 94.88 83 GLU A CA 1
ATOM 646 C C . GLU A 1 83 ? -9.222 -1.537 36.286 1.00 94.88 83 GLU A C 1
ATOM 648 O O . GLU A 1 83 ? -8.543 -1.134 35.339 1.00 94.88 83 GLU A O 1
ATOM 653 N N . GLN A 1 84 ? -10.459 -2.004 36.087 1.00 93.00 84 GLN A N 1
ATOM 654 C CA . GLN A 1 84 ? -11.090 -2.027 34.761 1.00 93.00 84 GLN A CA 1
ATOM 655 C C . GLN A 1 84 ? -11.269 -0.617 34.191 1.00 93.00 84 GLN A C 1
ATOM 657 O O . GLN A 1 84 ? -10.984 -0.396 33.011 1.00 93.00 84 GLN A O 1
ATOM 662 N N . VAL A 1 85 ? -11.703 0.340 35.015 1.00 94.12 85 VAL A N 1
ATOM 663 C CA . VAL A 1 85 ? -11.842 1.749 34.620 1.00 94.12 85 VAL A CA 1
ATOM 664 C C . VAL A 1 85 ? -10.482 2.341 34.257 1.00 94.12 85 VAL A C 1
ATOM 666 O O . VAL A 1 85 ? -10.357 2.985 33.214 1.00 94.12 85 VAL A O 1
ATOM 669 N N . HIS A 1 86 ? -9.447 2.073 35.055 1.00 94.88 86 HIS A N 1
ATOM 670 C CA . HIS A 1 86 ? -8.087 2.538 34.794 1.00 94.88 86 HIS A CA 1
ATOM 671 C C . HIS A 1 86 ? -7.513 1.962 33.490 1.00 94.88 86 HIS A C 1
ATOM 673 O O . HIS A 1 86 ? -6.904 2.675 32.687 1.00 94.88 86 HIS A O 1
ATOM 679 N N . ARG A 1 87 ? -7.758 0.677 33.214 1.00 93.94 87 ARG A N 1
ATOM 680 C CA . ARG A 1 87 ? -7.367 0.041 31.946 1.00 93.94 87 ARG A CA 1
ATOM 681 C C . ARG A 1 87 ? -8.108 0.647 30.761 1.00 93.94 87 ARG A C 1
ATOM 683 O O . ARG A 1 87 ? -7.485 0.911 29.733 1.00 93.94 87 ARG A O 1
ATOM 690 N N . ALA A 1 88 ? -9.409 0.896 30.894 1.00 94.06 88 ALA A N 1
ATOM 691 C CA . ALA A 1 88 ? -10.215 1.504 29.840 1.00 94.06 88 ALA A CA 1
ATOM 692 C C . ALA A 1 88 ? -9.773 2.945 29.534 1.00 94.06 88 ALA A C 1
ATOM 694 O O . ALA A 1 88 ? -9.626 3.299 28.363 1.00 94.06 88 ALA A O 1
ATOM 695 N N . SER A 1 89 ? -9.494 3.760 30.557 1.00 95.38 89 SER A N 1
ATOM 696 C CA . SER A 1 89 ? -9.007 5.135 30.377 1.00 95.38 89 SER A CA 1
ATOM 697 C C . SER A 1 89 ? -7.610 5.174 29.752 1.00 95.38 89 SER A C 1
ATOM 699 O O . SER A 1 89 ? -7.356 5.962 28.835 1.00 95.38 89 SER A O 1
ATOM 701 N N . SER A 1 90 ? -6.723 4.269 30.171 1.00 92.19 90 SER A N 1
ATOM 702 C CA . SER A 1 90 ? -5.392 4.107 29.581 1.00 92.19 90 SER A CA 1
ATOM 703 C C . SER A 1 90 ? -5.486 3.690 28.111 1.00 92.19 90 SER A C 1
ATOM 705 O O . SER A 1 90 ? -4.846 4.294 27.249 1.00 92.19 90 SER A O 1
ATOM 707 N N . ALA A 1 91 ? -6.344 2.717 27.790 1.00 92.50 91 ALA A N 1
ATOM 708 C CA . ALA A 1 91 ? -6.583 2.284 26.416 1.00 92.50 91 ALA A CA 1
ATOM 709 C C . ALA A 1 91 ? -7.148 3.416 25.542 1.00 92.50 91 ALA A C 1
ATOM 711 O O . ALA A 1 91 ? -6.660 3.626 24.431 1.00 92.50 91 ALA A O 1
ATOM 712 N N . ALA A 1 92 ? -8.118 4.183 26.047 1.00 93.00 92 ALA A N 1
ATOM 713 C CA . ALA A 1 92 ? -8.680 5.337 25.348 1.00 93.00 92 ALA A CA 1
ATOM 714 C C . ALA A 1 92 ? -7.624 6.426 25.090 1.00 93.00 92 ALA A C 1
ATOM 716 O O . ALA A 1 92 ? -7.560 6.985 23.996 1.00 93.00 92 ALA A O 1
ATOM 717 N N . THR A 1 93 ? -6.740 6.681 26.059 1.00 92.44 93 THR A N 1
ATOM 718 C CA . THR A 1 93 ? -5.632 7.639 25.911 1.00 92.44 93 THR A CA 1
ATOM 719 C C . THR A 1 93 ? -4.662 7.203 24.814 1.00 92.44 93 THR A C 1
ATOM 721 O O . THR A 1 93 ? -4.317 7.999 23.938 1.00 92.44 93 THR A O 1
ATOM 724 N N . VAL A 1 94 ? -4.272 5.923 24.801 1.00 90.19 94 VAL A N 1
ATOM 725 C CA . VAL A 1 94 ? -3.415 5.349 23.751 1.00 90.19 94 VAL A CA 1
ATOM 726 C C . VAL A 1 94 ? -4.093 5.429 22.381 1.00 90.19 94 VAL A C 1
ATOM 728 O O . VAL A 1 94 ? -3.450 5.791 21.397 1.00 90.19 94 VAL A O 1
ATOM 731 N N . GLN A 1 95 ? -5.391 5.128 22.293 1.00 88.94 95 GLN A N 1
ATOM 732 C CA . GLN A 1 95 ? -6.156 5.244 21.047 1.00 88.94 95 GLN A CA 1
ATOM 733 C C . GLN A 1 95 ? -6.213 6.688 20.538 1.00 88.94 95 GLN A C 1
ATOM 735 O O . GLN A 1 95 ? -5.986 6.926 19.353 1.00 88.94 95 GLN A O 1
ATOM 740 N N . LEU A 1 96 ? -6.446 7.660 21.423 1.00 87.69 96 LEU A N 1
ATOM 741 C CA . LEU A 1 96 ? -6.461 9.076 21.066 1.00 87.69 96 LEU A CA 1
ATOM 742 C C . LEU A 1 96 ? -5.092 9.552 20.566 1.00 87.69 96 LEU A C 1
ATOM 744 O O . LEU A 1 96 ? -5.024 10.303 19.592 1.00 87.69 96 LEU A O 1
ATOM 748 N N . GLN A 1 97 ? -4.001 9.125 21.210 1.00 82.69 97 GLN A N 1
ATOM 749 C CA . GLN A 1 97 ? -2.650 9.440 20.743 1.00 82.69 97 GLN A CA 1
ATOM 750 C C . GLN A 1 97 ? -2.380 8.841 19.362 1.00 82.69 97 GLN A C 1
ATOM 752 O O . GLN A 1 97 ? -1.978 9.575 18.462 1.00 82.69 97 GLN A O 1
ATOM 757 N N . ARG A 1 98 ? -2.707 7.559 19.153 1.00 83.75 98 ARG A N 1
ATOM 758 C CA . ARG A 1 98 ? -2.596 6.912 17.835 1.00 83.75 98 ARG A CA 1
ATOM 759 C C . ARG A 1 98 ? -3.375 7.668 16.765 1.00 83.75 98 ARG A C 1
ATOM 761 O O . ARG A 1 98 ? -2.821 7.946 15.710 1.00 83.75 98 ARG A O 1
ATOM 768 N N . TRP A 1 99 ? -4.610 8.074 17.053 1.00 80.31 99 TRP A N 1
ATOM 769 C CA . TRP A 1 99 ? -5.416 8.867 16.123 1.00 80.31 99 TRP A CA 1
ATOM 770 C C . TRP A 1 99 ? -4.765 10.221 15.796 1.00 80.31 99 TRP A C 1
ATOM 772 O O . TRP A 1 99 ? -4.697 10.610 14.631 1.00 80.31 99 TRP A O 1
ATOM 782 N N . LYS A 1 100 ? -4.226 10.935 16.794 1.00 77.94 100 LYS A N 1
ATOM 783 C CA . LYS A 1 100 ? -3.503 12.203 16.573 1.00 77.94 100 LYS A CA 1
ATOM 784 C C . LYS A 1 100 ? -2.250 12.009 15.712 1.00 77.94 100 LYS A C 1
ATOM 786 O O . LYS A 1 100 ? -1.983 12.829 14.830 1.00 77.94 100 LYS A O 1
ATOM 791 N N . ASP A 1 101 ? -1.496 10.941 15.942 1.00 75.19 101 ASP A N 1
ATOM 792 C CA . ASP A 1 101 ? -0.297 10.618 15.164 1.00 75.19 101 ASP A CA 1
ATOM 793 C C . ASP A 1 101 ? -0.644 10.188 13.734 1.00 75.19 101 ASP A C 1
ATOM 795 O O . ASP A 1 101 ? 0.020 10.596 12.775 1.00 75.19 101 ASP A O 1
ATOM 799 N N . GLU A 1 102 ? -1.736 9.442 13.560 1.00 72.06 102 GLU A N 1
ATOM 800 C CA . GLU A 1 102 ? -2.298 9.097 12.256 1.00 72.06 102 GLU A CA 1
ATOM 801 C C . GLU A 1 102 ? -2.722 10.343 11.476 1.00 72.06 102 GLU A C 1
ATOM 803 O O . GLU A 1 102 ? -2.385 10.453 10.296 1.00 72.06 102 GLU A O 1
ATOM 808 N N . GLN A 1 103 ? -3.374 11.313 12.126 1.00 71.25 103 GLN A N 1
ATOM 809 C CA . GLN A 1 103 ? -3.739 12.596 11.515 1.00 71.25 103 GLN A CA 1
ATOM 810 C C . GLN A 1 103 ? -2.496 13.360 11.041 1.00 71.25 103 GLN A C 1
ATOM 812 O O . GLN A 1 103 ? -2.406 13.731 9.871 1.00 71.25 103 GLN A O 1
ATOM 817 N N . LYS A 1 104 ? -1.478 13.533 11.897 1.00 70.69 104 LYS A N 1
ATOM 818 C CA . LYS A 1 104 ? -0.209 14.185 11.512 1.00 70.69 104 LYS A CA 1
ATOM 819 C C . LYS A 1 104 ? 0.470 13.465 10.344 1.00 70.69 104 LYS A C 1
ATOM 821 O O . LYS A 1 104 ? 0.848 14.095 9.354 1.00 70.69 104 LYS A O 1
ATOM 826 N N . SER A 1 105 ? 0.586 12.139 10.422 1.00 67.00 105 SER A N 1
ATOM 827 C CA . SER A 1 105 ? 1.140 11.305 9.348 1.00 67.00 105 SER A CA 1
ATOM 828 C C . SER A 1 105 ? 0.356 11.473 8.046 1.00 67.00 105 SER A C 1
ATOM 830 O O . SER A 1 105 ? 0.949 11.543 6.965 1.00 67.00 105 SER A O 1
ATOM 832 N N . TRP A 1 106 ? -0.972 11.554 8.127 1.00 72.38 106 TRP A N 1
ATOM 833 C CA . TRP A 1 106 ? -1.852 11.763 6.984 1.00 72.38 106 TRP A CA 1
ATOM 834 C C . TRP A 1 106 ? -1.563 13.096 6.291 1.00 72.38 106 TRP A C 1
ATOM 836 O O . TRP A 1 106 ? -1.324 13.081 5.083 1.00 72.38 106 TRP A O 1
ATOM 846 N N . PHE A 1 107 ? -1.436 14.206 7.029 1.00 68.06 107 PHE A N 1
ATOM 847 C CA . PHE A 1 107 ? -1.058 15.507 6.453 1.00 68.06 107 PHE A CA 1
ATOM 848 C C . PHE A 1 107 ? 0.309 15.467 5.749 1.00 68.06 107 PHE A C 1
ATOM 850 O O . PHE A 1 107 ? 0.447 15.968 4.627 1.00 68.06 107 PHE A O 1
ATOM 857 N N . HIS A 1 108 ? 1.321 14.836 6.357 1.00 69.94 108 HIS A N 1
ATOM 858 C CA . HIS A 1 108 ? 2.650 14.709 5.747 1.00 69.94 108 HIS A CA 1
ATOM 859 C C . HIS A 1 108 ? 2.632 13.867 4.466 1.00 69.94 108 HIS A C 1
ATOM 861 O O . HIS A 1 108 ? 3.214 14.268 3.454 1.00 69.94 108 HIS A O 1
ATOM 867 N N . VAL A 1 109 ? 1.936 12.728 4.476 1.00 77.06 109 VAL A N 1
ATOM 868 C CA . VAL A 1 109 ? 1.812 11.872 3.288 1.00 77.06 109 VAL A CA 1
ATOM 869 C C . VAL A 1 109 ? 1.000 12.549 2.199 1.00 77.06 109 VAL A C 1
ATOM 871 O O . VAL A 1 109 ? 1.406 12.493 1.045 1.00 77.06 109 VAL A O 1
ATOM 874 N N . GLN A 1 110 ? -0.067 13.277 2.529 1.00 81.25 110 GLN A N 1
ATOM 875 C CA . GLN A 1 110 ? -0.788 14.069 1.536 1.00 81.25 110 GLN A CA 1
ATOM 876 C C . GLN A 1 110 ? 0.093 15.142 0.899 1.00 81.25 110 GLN A C 1
ATOM 878 O O . GLN A 1 110 ? 0.050 15.319 -0.316 1.00 81.25 110 GLN A O 1
ATOM 883 N N . LYS A 1 111 ? 0.922 15.842 1.683 1.00 85.44 111 LYS A N 1
ATOM 884 C CA . LYS A 1 111 ? 1.852 16.841 1.140 1.00 85.44 111 LYS A CA 1
ATOM 885 C C . LYS A 1 111 ? 2.870 16.193 0.199 1.00 85.44 111 LYS A C 1
ATOM 887 O O . LYS A 1 111 ? 3.056 16.681 -0.914 1.00 85.44 111 LYS A O 1
ATOM 892 N N . LYS A 1 112 ? 3.482 15.078 0.611 1.00 88.69 112 LYS A N 1
ATOM 893 C CA . LYS A 1 112 ? 4.423 14.301 -0.213 1.00 88.69 112 LYS A CA 1
ATOM 894 C C . LYS A 1 112 ? 3.765 13.803 -1.505 1.00 88.69 112 LYS A C 1
ATOM 896 O O . LYS A 1 112 ? 4.318 14.005 -2.582 1.00 88.69 112 LYS A O 1
ATOM 901 N N . ASN A 1 113 ? 2.578 13.212 -1.402 1.00 90.81 113 ASN A N 1
ATOM 902 C CA . ASN A 1 113 ? 1.827 12.680 -2.535 1.00 90.81 113 ASN A CA 1
ATOM 903 C C . ASN A 1 113 ? 1.407 13.791 -3.500 1.00 90.81 113 ASN A C 1
ATOM 905 O O . ASN A 1 113 ? 1.559 13.621 -4.700 1.00 90.81 113 ASN A O 1
ATOM 909 N N . LYS A 1 114 ? 0.991 14.965 -3.002 1.00 91.75 114 LYS A N 1
ATOM 910 C CA . LYS A 1 114 ? 0.701 16.140 -3.844 1.00 91.75 114 LYS A CA 1
ATOM 911 C C . LYS A 1 114 ? 1.929 16.632 -4.610 1.00 91.75 114 LYS A C 1
ATOM 913 O O . LYS A 1 114 ? 1.806 17.027 -5.765 1.00 91.75 114 LYS A O 1
ATOM 918 N N . VAL A 1 115 ? 3.110 16.639 -3.986 1.00 94.81 115 VAL A N 1
ATOM 919 C CA . VAL A 1 115 ? 4.362 16.995 -4.680 1.00 94.81 115 VAL A CA 1
ATOM 920 C C . VAL A 1 115 ? 4.671 15.971 -5.769 1.00 94.81 115 VAL A C 1
ATOM 922 O O . VAL A 1 115 ? 4.922 16.363 -6.907 1.00 94.81 115 VAL A O 1
ATOM 925 N N . LEU A 1 116 ? 4.607 14.681 -5.431 1.00 95.12 116 LEU A N 1
ATOM 926 C CA . LEU A 1 116 ? 4.828 13.587 -6.372 1.00 95.12 116 LEU A CA 1
ATOM 927 C C . LEU A 1 116 ? 3.847 13.658 -7.552 1.00 95.12 116 LEU A C 1
ATOM 929 O O . LEU A 1 116 ? 4.276 13.597 -8.695 1.00 95.12 116 LEU A O 1
ATOM 933 N N . GLU A 1 117 ? 2.558 13.874 -7.289 1.00 95.25 117 GLU A N 1
ATOM 934 C CA . GLU A 1 117 ? 1.512 14.011 -8.306 1.00 95.25 117 GLU A CA 1
ATOM 935 C C . GLU A 1 117 ? 1.789 15.175 -9.260 1.00 95.25 117 GLU A C 1
ATOM 937 O O . GLU A 1 117 ? 1.729 15.012 -10.475 1.00 95.25 117 GLU A O 1
ATOM 942 N N . ARG A 1 118 ? 2.121 16.357 -8.724 1.00 95.38 118 ARG A N 1
ATOM 943 C CA . ARG A 1 118 ? 2.434 17.540 -9.539 1.00 95.38 118 ARG A CA 1
ATOM 944 C C . ARG A 1 118 ? 3.659 17.305 -10.417 1.00 95.38 118 ARG A C 1
ATOM 946 O O . ARG A 1 118 ? 3.643 17.683 -11.583 1.00 95.38 118 ARG A O 1
ATOM 953 N N . LYS A 1 119 ? 4.707 16.688 -9.866 1.00 96.38 119 LYS A N 1
ATOM 954 C CA . LYS A 1 119 ? 5.945 16.393 -10.598 1.00 96.38 119 LYS A CA 1
ATOM 955 C C . LYS A 1 119 ? 5.751 15.305 -11.650 1.00 96.38 119 LYS A C 1
ATOM 957 O O . LYS A 1 119 ? 6.230 15.465 -12.764 1.00 96.38 119 LYS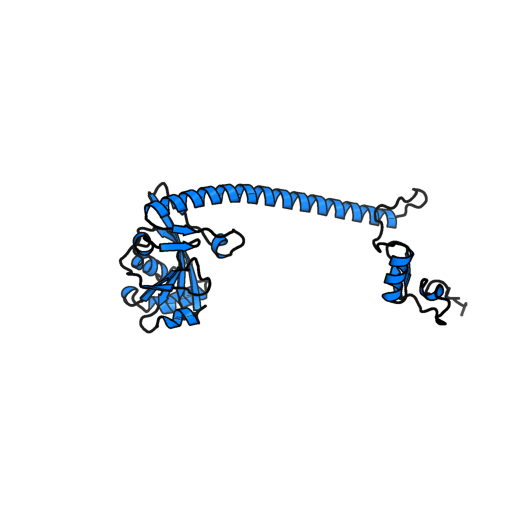 A O 1
ATOM 962 N N . ALA A 1 120 ? 4.967 14.275 -11.351 1.00 96.00 120 ALA A N 1
ATOM 963 C CA . ALA A 1 120 ? 4.588 13.257 -12.324 1.00 96.00 120 ALA A CA 1
ATOM 964 C C . ALA A 1 120 ? 3.757 13.857 -13.472 1.00 96.00 120 ALA A C 1
ATOM 966 O O . ALA A 1 120 ? 4.038 13.591 -14.639 1.00 96.00 120 ALA A O 1
ATOM 967 N N . LYS A 1 121 ? 2.806 14.753 -13.162 1.00 95.56 121 LYS A N 1
ATOM 968 C CA . LYS A 1 121 ? 1.994 15.462 -14.167 1.00 95.56 121 LYS A CA 1
ATOM 969 C C . LYS A 1 121 ? 2.831 16.309 -15.129 1.00 95.56 121 LYS A C 1
ATOM 971 O O . LYS A 1 121 ? 2.493 16.365 -16.304 1.00 95.56 121 LYS A O 1
ATOM 976 N N . GLN A 1 122 ? 3.932 16.913 -14.671 1.00 94.81 122 GLN A N 1
ATOM 977 C CA . GLN A 1 122 ? 4.871 17.638 -15.549 1.00 94.81 122 GLN A CA 1
ATOM 978 C C . GLN A 1 122 ? 5.510 16.724 -16.607 1.00 94.81 122 GLN A C 1
ATOM 980 O O . GLN A 1 122 ? 5.811 17.178 -17.704 1.00 94.81 122 GLN A O 1
ATOM 985 N N . SER A 1 123 ? 5.657 15.435 -16.302 1.00 92.69 123 SER A N 1
ATOM 986 C CA . SER A 1 123 ? 6.140 14.398 -17.221 1.00 92.69 123 SER A CA 1
ATOM 987 C C . SER A 1 123 ? 5.003 13.685 -17.971 1.00 92.69 123 SER A C 1
ATOM 989 O O . SER A 1 123 ? 5.221 12.619 -18.535 1.00 92.69 123 SER A O 1
ATOM 991 N N . ASN A 1 124 ? 3.783 14.238 -17.964 1.00 95.56 124 ASN A N 1
ATOM 992 C CA . ASN A 1 124 ? 2.568 13.628 -18.515 1.00 95.56 124 ASN A CA 1
ATOM 993 C C . ASN A 1 124 ? 2.206 12.261 -17.887 1.00 95.56 124 ASN A C 1
ATOM 995 O O . ASN A 1 124 ? 1.661 11.389 -18.555 1.00 95.56 124 ASN A O 1
ATOM 999 N N . ILE A 1 125 ? 2.507 12.054 -16.601 1.00 95.31 125 ILE A N 1
ATOM 1000 C CA . ILE A 1 125 ? 2.172 10.831 -15.855 1.00 95.31 125 ILE A CA 1
ATOM 1001 C C . ILE A 1 125 ? 1.062 11.150 -14.848 1.00 95.31 125 ILE A C 1
ATOM 1003 O O . ILE A 1 125 ? 1.194 12.049 -14.015 1.00 95.31 125 ILE A O 1
ATOM 1007 N N . SER A 1 126 ? -0.037 10.395 -14.886 1.00 93.75 126 SER A N 1
ATOM 1008 C CA . SER A 1 126 ? -1.172 10.588 -13.976 1.00 93.75 126 SER A CA 1
ATOM 1009 C C . SER A 1 126 ? -1.111 9.623 -12.795 1.00 93.75 126 SER A C 1
ATOM 1011 O O . SER A 1 126 ? -1.437 8.449 -12.937 1.00 93.75 126 SER A O 1
ATOM 1013 N N . VAL A 1 127 ? -0.744 10.106 -11.606 1.00 93.44 127 VAL A N 1
ATOM 1014 C CA . VAL A 1 127 ? -0.680 9.273 -10.390 1.00 93.44 127 VAL A CA 1
ATOM 1015 C C . VAL A 1 127 ? -1.978 9.365 -9.593 1.00 93.44 127 VAL A C 1
ATOM 1017 O O . VAL A 1 127 ? -2.442 10.459 -9.280 1.00 93.44 127 VAL A O 1
ATOM 1020 N N . CYS A 1 128 ? -2.554 8.218 -9.241 1.00 91.31 128 CYS A N 1
ATOM 1021 C CA . CYS A 1 128 ? -3.729 8.101 -8.380 1.00 91.31 128 CYS A CA 1
ATOM 1022 C C . CYS A 1 128 ? -3.340 7.404 -7.070 1.00 91.31 128 CYS A C 1
ATOM 1024 O O . CYS A 1 128 ? -2.798 6.302 -7.102 1.00 91.31 128 CYS A O 1
ATOM 1026 N N . PHE A 1 129 ? -3.634 8.018 -5.924 1.00 91.25 129 PHE A N 1
ATOM 1027 C CA . PHE A 1 129 ? -3.375 7.427 -4.607 1.00 91.25 129 PHE A CA 1
ATOM 1028 C C . PHE A 1 129 ? -4.648 6.804 -4.034 1.00 91.25 129 PHE A C 1
ATOM 1030 O O . PHE A 1 129 ? -5.722 7.403 -4.084 1.00 91.25 129 PHE A O 1
ATOM 1037 N N . LEU A 1 130 ? -4.513 5.606 -3.482 1.00 88.94 130 LEU A N 1
ATOM 1038 C CA . LEU A 1 130 ? -5.551 4.857 -2.798 1.00 88.94 130 LEU A CA 1
ATOM 1039 C C . LEU A 1 130 ? -5.597 5.233 -1.304 1.00 88.94 130 LEU A C 1
ATOM 1041 O O . LEU A 1 130 ? -4.617 5.714 -0.726 1.00 88.94 130 LEU A O 1
ATOM 1045 N N . PRO A 1 131 ? -6.731 4.984 -0.627 1.00 85.19 131 PRO A N 1
ATOM 1046 C CA . PRO A 1 131 ? -6.803 5.089 0.826 1.00 85.19 131 PRO A CA 1
ATOM 1047 C C . PRO A 1 131 ? -5.765 4.198 1.538 1.00 85.19 131 PRO A C 1
ATOM 1049 O O . PRO A 1 131 ? -5.466 3.086 1.108 1.00 85.19 131 PRO A O 1
ATOM 1052 N N . ARG A 1 132 ? -5.257 4.634 2.698 1.00 82.31 132 ARG A N 1
ATOM 1053 C CA . ARG A 1 132 ? -4.213 3.905 3.457 1.00 82.31 132 ARG A CA 1
ATOM 1054 C C . ARG A 1 132 ? -4.612 2.506 3.937 1.00 82.31 132 ARG A C 1
ATOM 1056 O O . ARG A 1 132 ? -3.742 1.728 4.327 1.00 82.31 132 ARG A O 1
ATOM 1063 N N . VAL A 1 133 ? -5.905 2.183 3.939 1.00 82.62 133 VAL A N 1
ATOM 1064 C CA . VAL A 1 133 ? -6.378 0.838 4.295 1.00 82.62 133 VAL A CA 1
ATOM 1065 C C . VAL A 1 133 ? -5.911 -0.215 3.285 1.00 82.62 133 VAL A C 1
ATOM 1067 O O . VAL A 1 133 ? -5.677 -1.359 3.672 1.00 82.62 133 VAL A O 1
ATOM 1070 N N . PHE A 1 134 ? -5.679 0.178 2.027 1.00 85.75 134 PHE A N 1
ATOM 1071 C CA . PHE A 1 134 ? -5.223 -0.716 0.968 1.00 85.75 134 PHE A CA 1
ATOM 1072 C C . PHE A 1 134 ? -3.747 -1.092 1.136 1.00 85.75 134 PHE A C 1
ATOM 1074 O O . PHE A 1 134 ? -2.886 -0.254 1.411 1.00 85.75 134 PHE A O 1
ATOM 1081 N N . THR A 1 135 ? -3.428 -2.366 0.903 1.00 90.06 135 THR A N 1
ATOM 1082 C CA . THR A 1 135 ? -2.052 -2.890 0.965 1.00 90.06 135 THR A CA 1
ATOM 1083 C C . THR A 1 135 ? -1.124 -2.182 -0.021 1.00 90.06 135 THR A C 1
ATOM 1085 O O . THR A 1 135 ? -0.001 -1.843 0.340 1.00 90.06 135 THR A O 1
ATOM 1088 N N . LYS A 1 136 ? -1.610 -1.873 -1.231 1.00 90.06 136 LYS A N 1
ATOM 1089 C CA . LYS A 1 136 ? -0.864 -1.129 -2.259 1.00 90.06 136 LYS A CA 1
ATOM 1090 C C . LYS A 1 136 ? -0.436 0.261 -1.763 1.00 90.06 136 LYS A C 1
ATOM 1092 O O . LYS A 1 136 ? 0.719 0.628 -1.934 1.00 90.06 136 LYS A O 1
ATOM 1097 N N . ALA A 1 137 ? -1.307 0.979 -1.050 1.00 90.00 137 ALA A N 1
ATOM 1098 C CA . ALA A 1 137 ? -0.967 2.274 -0.454 1.00 90.00 137 ALA A CA 1
ATOM 1099 C C . ALA A 1 137 ? 0.100 2.149 0.645 1.00 90.00 137 ALA A C 1
ATOM 1101 O O . ALA A 1 137 ? 1.039 2.939 0.699 1.00 90.00 137 ALA A O 1
ATOM 1102 N N . LYS A 1 138 ? 0.002 1.120 1.501 1.00 89.88 138 LYS A N 1
ATOM 1103 C CA . LYS A 1 138 ? 0.989 0.859 2.570 1.00 89.88 138 LYS A CA 1
ATOM 1104 C C . LYS A 1 138 ? 2.378 0.531 2.023 1.00 89.88 138 LYS A C 1
ATOM 1106 O O . LYS A 1 138 ? 3.379 0.866 2.646 1.00 89.88 138 LYS A O 1
ATOM 1111 N N . LEU A 1 139 ? 2.428 -0.133 0.872 1.00 91.94 139 LEU A N 1
ATOM 1112 C CA . LEU A 1 139 ? 3.666 -0.522 0.208 1.00 91.94 139 LEU A CA 1
ATOM 1113 C C . LEU A 1 139 ? 4.296 0.618 -0.599 1.00 91.94 139 LEU A C 1
ATOM 1115 O O . LEU A 1 139 ? 5.461 0.505 -0.977 1.00 91.94 139 LEU A O 1
ATOM 1119 N N . ASN A 1 140 ? 3.572 1.706 -0.873 1.00 92.81 140 ASN A N 1
ATOM 1120 C CA . ASN A 1 140 ? 4.091 2.778 -1.706 1.00 92.81 140 ASN A CA 1
ATOM 1121 C C . ASN A 1 140 ? 5.162 3.597 -0.978 1.00 92.81 140 ASN A C 1
ATOM 1123 O O . ASN A 1 140 ? 4.890 4.358 -0.049 1.00 92.81 140 ASN A O 1
ATOM 1127 N N . GLN A 1 141 ? 6.394 3.490 -1.459 1.00 93.56 141 GLN A N 1
ATOM 1128 C CA . GLN A 1 141 ? 7.525 4.293 -1.012 1.00 93.56 141 GLN A CA 1
ATOM 1129 C C . GLN A 1 141 ? 7.992 5.286 -2.081 1.00 93.56 141 GLN A C 1
ATOM 1131 O O . GLN A 1 141 ? 9.071 5.850 -1.937 1.00 93.56 141 GLN A O 1
ATOM 1136 N N . SER A 1 142 ? 7.201 5.539 -3.130 1.00 94.75 142 SER A N 1
ATOM 1137 C CA . SER A 1 142 ? 7.566 6.477 -4.198 1.00 94.75 142 SER A CA 1
ATOM 1138 C C . SER A 1 142 ? 7.703 7.904 -3.657 1.00 94.75 142 SER A C 1
ATOM 1140 O O . SER A 1 142 ? 6.930 8.336 -2.792 1.00 94.75 142 SER A O 1
ATOM 1142 N N . VAL A 1 143 ? 8.725 8.638 -4.098 1.00 95.31 143 VAL A N 1
ATOM 1143 C CA . VAL A 1 143 ? 9.046 9.994 -3.616 1.00 95.31 143 VAL A CA 1
ATOM 1144 C C . VAL A 1 143 ? 9.626 10.829 -4.749 1.00 95.31 143 VAL A C 1
ATOM 1146 O O . VAL A 1 143 ? 10.391 10.322 -5.557 1.00 95.31 143 VAL A O 1
ATOM 1149 N N . TYR A 1 144 ? 9.343 12.129 -4.759 1.00 95.94 144 TYR A N 1
ATOM 1150 C CA . TYR A 1 144 ? 10.121 13.072 -5.559 1.00 95.94 144 TYR A CA 1
ATOM 1151 C C . TYR A 1 144 ? 11.333 13.567 -4.761 1.00 95.94 144 TYR A C 1
ATOM 1153 O O . TYR A 1 144 ? 11.174 14.056 -3.638 1.00 95.94 144 TYR A O 1
ATOM 1161 N N . SER A 1 145 ? 12.534 13.445 -5.326 1.00 94.81 145 SER A N 1
ATOM 1162 C CA . SER A 1 145 ? 13.765 13.976 -4.742 1.00 94.81 145 SER A CA 1
ATOM 1163 C C . SER A 1 145 ? 14.058 15.357 -5.310 1.00 94.81 145 SER A C 1
ATOM 1165 O O . SER A 1 145 ? 14.397 15.503 -6.481 1.00 94.81 145 SER A O 1
ATOM 1167 N N . PHE A 1 146 ? 13.990 16.385 -4.463 1.00 92.25 146 PHE A N 1
ATOM 1168 C CA . PHE A 1 146 ? 14.358 17.744 -4.867 1.00 92.25 146 PHE A CA 1
ATOM 1169 C C . PHE A 1 146 ? 15.847 17.874 -5.203 1.00 92.25 146 PHE A C 1
ATOM 1171 O O . PHE A 1 146 ? 16.185 18.629 -6.103 1.00 92.25 146 PHE A O 1
ATOM 1178 N N . LYS A 1 147 ? 16.715 17.113 -4.520 1.00 93.31 147 LYS A N 1
ATOM 1179 C CA . LYS A 1 147 ? 18.167 17.131 -4.749 1.00 93.31 147 LYS A CA 1
ATOM 1180 C C . LYS A 1 147 ? 18.533 16.617 -6.141 1.00 93.31 147 LYS A C 1
ATOM 1182 O O . LYS A 1 147 ? 19.369 17.213 -6.804 1.00 93.31 147 LYS A O 1
ATOM 1187 N N . ASN A 1 148 ? 17.909 15.516 -6.557 1.00 90.75 148 ASN A N 1
ATOM 1188 C CA . ASN A 1 148 ? 18.237 14.856 -7.823 1.00 90.75 148 ASN A CA 1
ATOM 1189 C C . ASN A 1 148 ? 17.339 15.334 -8.975 1.00 90.75 148 ASN A C 1
ATOM 1191 O O . ASN A 1 148 ? 17.588 15.001 -10.124 1.00 90.75 148 ASN A O 1
ATOM 1195 N N . GLY A 1 149 ? 16.280 16.091 -8.671 1.00 93.75 149 GLY A N 1
ATOM 1196 C CA . GLY A 1 149 ? 15.337 16.586 -9.671 1.00 93.75 149 GLY A CA 1
ATOM 1197 C C . GLY A 1 149 ? 14.471 15.499 -10.313 1.00 93.75 149 GLY A C 1
ATOM 1198 O O . GLY A 1 149 ? 13.863 15.762 -11.346 1.00 93.75 149 GLY A O 1
ATOM 1199 N N . CYS A 1 150 ? 14.397 14.307 -9.714 1.00 95.19 150 CYS A N 1
ATOM 1200 C CA . CYS A 1 150 ? 13.727 13.143 -10.282 1.00 95.19 150 CYS A CA 1
ATOM 1201 C C . CYS A 1 150 ? 12.808 12.429 -9.279 1.00 95.19 150 CYS A C 1
ATOM 1203 O O . CYS A 1 150 ? 12.906 12.588 -8.053 1.00 95.19 150 CYS A O 1
ATOM 1205 N N . ILE A 1 151 ? 11.881 11.640 -9.812 1.00 96.62 151 ILE A N 1
ATOM 1206 C CA . ILE A 1 151 ? 11.034 10.729 -9.052 1.00 96.62 151 ILE A CA 1
ATOM 1207 C C . ILE A 1 151 ? 11.772 9.411 -8.829 1.00 96.62 151 ILE A C 1
ATOM 1209 O O . ILE A 1 151 ? 12.237 8.763 -9.759 1.00 96.62 151 ILE A O 1
ATOM 1213 N N . PHE A 1 152 ? 11.793 8.984 -7.572 1.00 97.00 152 PHE A N 1
ATOM 1214 C CA . PHE A 1 152 ? 12.141 7.633 -7.178 1.00 97.00 152 PHE A CA 1
ATOM 1215 C C . PHE A 1 152 ? 10.869 6.814 -7.015 1.00 97.00 152 PHE A C 1
ATOM 1217 O O . PHE A 1 152 ? 10.076 7.059 -6.100 1.00 97.00 152 PHE A O 1
ATOM 1224 N N . TRP A 1 153 ? 10.676 5.834 -7.884 1.00 96.50 153 TRP A N 1
ATOM 1225 C CA . TRP A 1 153 ? 9.503 4.976 -7.889 1.00 96.50 153 TRP A CA 1
ATOM 1226 C C . TRP A 1 153 ? 9.687 3.770 -6.968 1.00 96.50 153 TRP A C 1
ATOM 1228 O O . TRP A 1 153 ? 10.770 3.199 -6.821 1.00 96.50 153 TRP A O 1
ATOM 1238 N N . SER A 1 154 ? 8.593 3.362 -6.333 1.00 96.75 154 SER A N 1
ATOM 1239 C CA . SER A 1 154 ? 8.406 1.946 -6.021 1.00 96.75 154 SER A CA 1
ATOM 1240 C C . SER A 1 154 ? 8.011 1.237 -7.309 1.00 96.75 154 SER A C 1
ATOM 1242 O O . SER A 1 154 ? 7.288 1.803 -8.118 1.00 96.75 154 SER A O 1
ATOM 1244 N N . LEU A 1 155 ? 8.479 0.019 -7.519 1.00 95.44 155 LEU A N 1
ATOM 1245 C CA . LEU A 1 155 ? 8.174 -0.763 -8.707 1.00 95.44 155 LEU A CA 1
ATOM 1246 C C . LEU A 1 155 ? 7.823 -2.177 -8.269 1.00 95.44 155 LEU A C 1
ATOM 1248 O O . LEU A 1 155 ? 8.581 -2.822 -7.540 1.00 95.44 155 LEU A O 1
ATOM 1252 N N . ARG A 1 156 ? 6.661 -2.659 -8.704 1.00 94.88 156 ARG A N 1
ATOM 1253 C CA . ARG A 1 156 ? 6.261 -4.049 -8.497 1.00 94.88 156 ARG A CA 1
ATOM 1254 C C . ARG A 1 156 ? 6.544 -4.846 -9.756 1.00 94.88 156 ARG A C 1
ATOM 1256 O O . ARG A 1 156 ? 6.063 -4.500 -10.827 1.00 94.88 156 ARG A O 1
ATOM 1263 N N . LEU A 1 157 ? 7.281 -5.933 -9.594 1.00 93.50 157 LEU A N 1
ATOM 1264 C CA . LEU A 1 157 ? 7.632 -6.870 -10.647 1.00 93.50 157 LEU A CA 1
ATOM 1265 C C . LEU A 1 157 ? 6.861 -8.165 -10.432 1.00 93.50 157 LEU A C 1
ATOM 1267 O O . LEU A 1 157 ? 6.857 -8.706 -9.327 1.00 93.50 157 LEU A O 1
ATOM 1271 N N . ILE A 1 158 ? 6.190 -8.646 -11.468 1.00 92.88 158 ILE A N 1
ATOM 1272 C CA . ILE A 1 158 ? 5.473 -9.920 -11.472 1.00 92.88 158 ILE A CA 1
ATOM 1273 C C . ILE A 1 158 ? 6.242 -10.882 -12.371 1.00 92.88 158 ILE A C 1
ATOM 1275 O O . ILE A 1 158 ? 6.601 -10.530 -13.490 1.00 92.88 158 ILE A O 1
ATOM 1279 N N . PHE A 1 159 ? 6.470 -12.092 -11.872 1.00 92.75 159 PHE A N 1
ATOM 1280 C CA . PHE A 1 159 ? 7.174 -13.177 -12.546 1.00 92.75 159 PHE A CA 1
ATOM 1281 C C . PHE A 1 159 ? 6.200 -14.351 -12.697 1.00 92.75 159 PHE A C 1
ATOM 1283 O O . PHE A 1 159 ? 6.080 -15.161 -11.765 1.00 92.75 159 PHE A O 1
ATOM 1290 N N . PRO A 1 160 ? 5.452 -14.418 -13.817 1.00 90.69 160 PRO A N 1
ATOM 1291 C CA . PRO A 1 160 ? 4.382 -15.395 -14.008 1.00 90.69 160 PRO A CA 1
ATOM 1292 C C . PRO A 1 160 ? 4.857 -16.841 -13.860 1.00 90.69 160 PRO A C 1
ATOM 1294 O O . PRO A 1 160 ? 4.227 -17.601 -13.122 1.00 90.69 160 PRO A O 1
ATOM 1297 N N . HIS A 1 161 ? 6.018 -17.173 -14.438 1.00 89.25 161 HIS A N 1
ATOM 1298 C CA . HIS A 1 161 ? 6.635 -18.499 -14.364 1.00 89.25 161 HIS A CA 1
ATOM 1299 C C . HIS A 1 161 ? 6.721 -19.050 -12.936 1.00 89.25 161 HIS A C 1
ATOM 1301 O O . HIS A 1 161 ? 6.467 -20.223 -12.671 1.00 89.25 161 HIS A O 1
ATOM 1307 N N . LEU A 1 162 ? 7.075 -18.176 -11.992 1.00 89.00 162 LEU A N 1
ATOM 1308 C CA . LEU A 1 162 ? 7.299 -18.529 -10.592 1.00 89.00 162 LEU A CA 1
ATOM 1309 C C . LEU A 1 162 ? 6.092 -18.233 -9.699 1.00 89.00 162 LEU A C 1
ATOM 1311 O O . LEU A 1 162 ? 6.173 -18.455 -8.490 1.00 89.00 162 LEU A O 1
ATOM 1315 N N . LYS A 1 163 ? 5.001 -17.689 -10.260 1.00 89.31 163 LYS A N 1
ATOM 1316 C CA . LYS A 1 163 ? 3.856 -17.134 -9.514 1.00 89.31 163 LYS A CA 1
ATOM 1317 C C . LYS A 1 163 ? 4.320 -16.218 -8.377 1.00 89.31 163 LYS A C 1
ATOM 1319 O O . LYS A 1 163 ? 3.825 -16.262 -7.249 1.00 89.31 163 LYS A O 1
ATOM 1324 N N . LEU A 1 164 ? 5.334 -15.409 -8.672 1.00 89.75 164 LEU A N 1
ATOM 1325 C CA . LEU A 1 164 ? 6.003 -14.554 -7.706 1.00 89.75 164 LEU A CA 1
ATOM 1326 C C . LEU A 1 164 ? 5.751 -13.090 -8.050 1.00 89.75 164 LEU A C 1
ATOM 1328 O O . LEU A 1 164 ? 5.811 -12.694 -9.209 1.00 89.75 164 LEU A O 1
ATOM 1332 N N . ALA A 1 165 ? 5.563 -12.264 -7.026 1.00 90.00 165 ALA A N 1
ATOM 1333 C CA . ALA A 1 165 ? 5.736 -10.831 -7.158 1.00 90.00 165 ALA A CA 1
ATOM 1334 C C . ALA A 1 165 ? 6.838 -10.332 -6.227 1.00 90.00 165 ALA A C 1
ATOM 1336 O O . ALA A 1 165 ? 6.912 -10.724 -5.059 1.00 90.00 165 ALA A O 1
ATOM 1337 N N . TRP A 1 166 ? 7.665 -9.442 -6.752 1.00 89.62 166 TRP A N 1
ATOM 1338 C CA . TRP A 1 166 ? 8.734 -8.773 -6.039 1.00 89.62 166 TRP A CA 1
ATOM 1339 C C . TRP A 1 166 ? 8.496 -7.268 -6.044 1.00 89.62 166 TRP A C 1
ATOM 1341 O O . TRP A 1 166 ? 7.917 -6.725 -6.984 1.00 89.62 166 TRP A O 1
ATOM 1351 N N . GLN A 1 167 ? 8.936 -6.583 -4.996 1.00 90.50 167 GLN A N 1
ATOM 1352 C CA . GLN A 1 167 ? 8.853 -5.133 -4.927 1.00 90.50 167 GLN A CA 1
ATOM 1353 C C . GLN A 1 167 ? 10.244 -4.550 -4.744 1.00 90.50 167 GLN A C 1
ATOM 1355 O O . GLN A 1 167 ? 10.978 -4.933 -3.835 1.00 90.50 167 GLN A O 1
ATOM 1360 N N . VAL A 1 168 ? 10.570 -3.592 -5.602 1.00 92.00 168 VAL A N 1
ATOM 1361 C CA . VAL A 1 168 ? 11.787 -2.794 -5.527 1.00 92.00 168 VAL A CA 1
ATOM 1362 C C . VAL A 1 168 ? 11.392 -1.370 -5.180 1.00 92.00 168 VAL A C 1
ATOM 1364 O O . VAL A 1 168 ? 10.367 -0.863 -5.635 1.00 92.00 168 VAL A O 1
ATOM 1367 N N . THR A 1 169 ? 12.174 -0.729 -4.324 1.00 93.56 169 THR A N 1
ATOM 1368 C CA . THR A 1 169 ? 11.947 0.655 -3.917 1.00 93.56 169 THR A CA 1
ATOM 1369 C C . THR A 1 169 ? 13.128 1.508 -4.348 1.00 93.56 169 THR A C 1
ATOM 1371 O O . THR A 1 169 ? 14.240 1.009 -4.502 1.00 93.56 169 THR A O 1
ATOM 1374 N N . ARG A 1 170 ? 12.877 2.809 -4.525 1.00 92.69 170 ARG A N 1
ATOM 1375 C CA . ARG A 1 170 ? 13.883 3.807 -4.917 1.00 92.69 170 ARG A CA 1
ATOM 1376 C C . ARG A 1 170 ? 14.491 3.579 -6.307 1.00 92.69 170 ARG A C 1
ATOM 1378 O O . ARG A 1 170 ? 15.677 3.820 -6.490 1.00 92.69 170 ARG A O 1
ATOM 1385 N N . VAL A 1 171 ? 13.676 3.168 -7.275 1.00 95.31 171 VAL A N 1
ATOM 1386 C CA . VAL A 1 171 ? 14.096 3.078 -8.681 1.00 95.31 171 VAL A CA 1
ATOM 1387 C C . VAL A 1 171 ? 14.083 4.475 -9.300 1.00 95.31 171 VAL A C 1
ATOM 1389 O O . VAL A 1 171 ? 13.067 5.163 -9.188 1.00 95.31 171 VAL A O 1
ATOM 1392 N N . ASP A 1 172 ? 15.189 4.916 -9.900 1.00 94.88 172 ASP A N 1
ATOM 1393 C CA . ASP A 1 172 ? 15.261 6.229 -10.556 1.00 94.88 172 ASP A CA 1
ATOM 1394 C C . ASP A 1 172 ? 14.400 6.228 -11.827 1.00 94.88 172 ASP A C 1
ATOM 1396 O O . ASP A 1 172 ? 14.453 5.297 -12.628 1.00 94.88 172 ASP A O 1
ATOM 1400 N N . GLU A 1 173 ? 13.576 7.258 -12.025 1.00 94.56 173 GLU A N 1
ATOM 1401 C CA . GLU A 1 173 ? 12.721 7.348 -13.212 1.00 94.56 173 GLU A CA 1
ATOM 1402 C C . GLU A 1 173 ? 13.500 7.468 -14.528 1.00 94.56 173 GLU A C 1
ATOM 1404 O O . GLU A 1 173 ? 12.949 7.154 -15.582 1.00 94.56 173 GLU A O 1
ATOM 1409 N N . ASN A 1 174 ? 14.750 7.936 -14.485 1.00 95.00 174 ASN A N 1
ATOM 1410 C CA . ASN A 1 174 ? 15.581 8.132 -15.673 1.00 95.00 174 ASN A CA 1
ATOM 1411 C C . ASN A 1 174 ? 16.444 6.907 -15.998 1.00 95.00 174 ASN A C 1
ATOM 1413 O O . ASN A 1 174 ? 17.045 6.861 -17.068 1.00 95.00 174 ASN A O 1
ATOM 1417 N N . GLU A 1 175 ? 16.492 5.915 -15.107 1.00 93.31 175 GLU A N 1
ATOM 1418 C CA . GLU A 1 175 ? 17.223 4.672 -15.334 1.00 93.31 175 GLU A CA 1
ATOM 1419 C C . GLU A 1 175 ? 16.481 3.805 -16.373 1.00 93.31 175 GLU A C 1
ATOM 1421 O O . GLU A 1 175 ? 15.260 3.616 -16.253 1.00 93.31 175 GLU A O 1
ATOM 1426 N N . PRO A 1 176 ? 17.174 3.289 -17.408 1.00 94.75 176 PRO A N 1
ATOM 1427 C CA . PRO A 1 176 ? 16.590 2.351 -18.362 1.00 94.75 176 PRO A CA 1
ATOM 1428 C C . PRO A 1 176 ? 16.079 1.093 -17.663 1.00 94.75 176 PRO A C 1
ATOM 1430 O O . PRO A 1 176 ? 16.746 0.543 -16.784 1.00 94.75 176 PRO A O 1
ATOM 1433 N N . LEU A 1 177 ? 14.922 0.579 -18.087 1.00 93.19 177 LEU A N 1
ATOM 1434 C CA . LEU A 1 177 ? 14.316 -0.592 -17.444 1.00 93.19 177 LEU A CA 1
ATOM 1435 C C . LEU A 1 177 ? 15.223 -1.832 -17.505 1.00 93.19 177 LEU A C 1
ATOM 1437 O O . LEU A 1 177 ? 15.221 -2.649 -16.583 1.00 93.19 177 LEU A O 1
ATOM 1441 N N . LYS A 1 178 ? 16.038 -1.946 -18.558 1.00 93.94 178 LYS A N 1
ATOM 1442 C CA . LYS A 1 178 ? 17.080 -2.968 -18.690 1.00 93.94 178 LYS A CA 1
ATOM 1443 C C . LYS A 1 178 ? 18.058 -2.966 -17.510 1.00 93.94 178 LYS A C 1
ATOM 1445 O O . LYS A 1 178 ? 18.274 -4.020 -16.917 1.00 93.94 178 LYS A O 1
ATOM 1450 N N . GLU A 1 179 ? 18.615 -1.808 -17.163 1.00 92.88 179 GLU A N 1
ATOM 1451 C CA . GLU A 1 179 ? 19.606 -1.661 -16.084 1.00 92.88 179 GLU A CA 1
ATOM 1452 C C . GLU A 1 179 ? 18.985 -2.003 -14.724 1.00 92.88 179 GLU A C 1
ATOM 1454 O O . GLU A 1 179 ? 19.554 -2.767 -13.937 1.00 92.88 179 GLU A O 1
ATOM 1459 N N . VAL A 1 180 ? 17.742 -1.555 -14.505 1.00 91.94 180 VAL A N 1
ATOM 1460 C CA . VAL A 1 180 ? 16.959 -1.884 -13.307 1.00 91.94 180 VAL A CA 1
ATOM 1461 C C . VAL A 1 180 ? 16.829 -3.401 -13.147 1.00 91.94 180 VAL A C 1
ATOM 1463 O O . VAL A 1 180 ? 17.111 -3.938 -12.074 1.00 91.94 180 VAL A O 1
ATOM 1466 N N . LEU A 1 181 ? 16.428 -4.117 -14.204 1.00 91.75 181 LEU A N 1
ATOM 1467 C CA . LEU A 1 181 ? 16.284 -5.576 -14.173 1.00 91.75 181 LEU A CA 1
ATOM 1468 C C . LEU A 1 181 ? 17.628 -6.287 -13.990 1.00 91.75 181 LEU A C 1
ATOM 1470 O O . LEU A 1 181 ? 17.721 -7.214 -13.184 1.00 91.75 181 LEU A O 1
ATOM 1474 N N . GLN A 1 182 ? 18.682 -5.832 -14.669 1.00 91.56 182 GLN A N 1
ATOM 1475 C CA . GLN A 1 182 ? 20.024 -6.397 -14.518 1.00 91.56 182 GLN A CA 1
ATOM 1476 C C . GLN A 1 182 ? 20.523 -6.285 -13.073 1.00 91.56 182 GLN A C 1
ATOM 1478 O O . GLN A 1 182 ? 20.960 -7.281 -12.501 1.00 91.56 182 GLN A O 1
ATOM 1483 N N . ASN A 1 183 ? 20.380 -5.124 -12.433 1.00 88.81 183 ASN A N 1
ATOM 1484 C CA . ASN A 1 183 ? 20.760 -4.916 -11.031 1.00 88.81 183 ASN A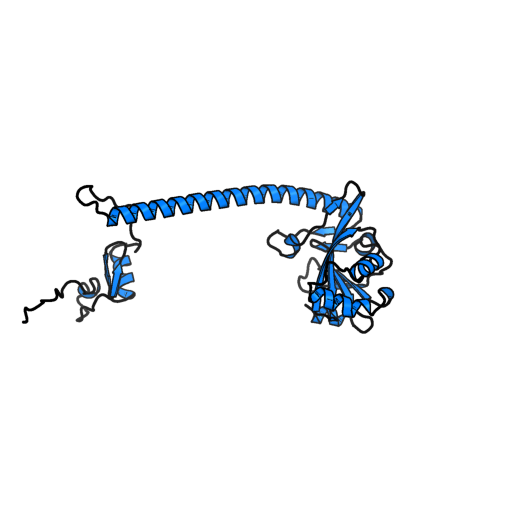 CA 1
ATOM 1485 C C . ASN A 1 183 ? 19.940 -5.783 -10.050 1.00 88.81 183 ASN A C 1
ATOM 1487 O O . ASN A 1 183 ? 20.416 -6.157 -8.973 1.00 88.81 183 ASN A O 1
ATOM 1491 N N . ILE A 1 184 ? 18.696 -6.119 -10.400 1.00 86.69 184 ILE A N 1
ATOM 1492 C CA . ILE A 1 184 ? 17.848 -7.007 -9.593 1.00 86.69 184 ILE A CA 1
ATOM 1493 C C . ILE A 1 184 ? 18.293 -8.462 -9.723 1.00 86.69 184 ILE A C 1
ATOM 1495 O O . ILE A 1 184 ? 18.318 -9.171 -8.719 1.00 86.69 184 ILE A O 1
ATOM 1499 N N . PHE A 1 185 ? 18.649 -8.901 -10.932 1.00 86.44 185 PHE A N 1
ATOM 1500 C CA . PHE A 1 185 ? 19.082 -10.274 -11.201 1.00 86.44 185 PHE A CA 1
ATOM 1501 C C . PHE A 1 185 ? 20.553 -10.543 -10.861 1.00 86.44 185 PHE A C 1
ATOM 1503 O O . PHE A 1 185 ? 20.997 -11.692 -10.932 1.00 86.44 185 PHE A O 1
ATOM 1510 N N . GLN A 1 186 ? 21.310 -9.518 -10.463 1.00 81.44 186 GLN A N 1
ATOM 1511 C CA . GLN A 1 186 ? 22.660 -9.694 -9.942 1.00 81.44 186 GLN A CA 1
ATOM 1512 C C . GLN A 1 186 ? 22.637 -10.429 -8.587 1.00 81.44 186 GLN A C 1
ATOM 1514 O O . GLN A 1 186 ? 21.891 -10.044 -7.678 1.00 81.44 186 GLN A O 1
ATOM 1519 N N . PRO A 1 187 ? 23.471 -11.470 -8.406 1.00 69.62 187 PRO A N 1
ATOM 1520 C CA . PRO A 1 187 ? 23.552 -12.198 -7.149 1.00 69.62 187 PRO A CA 1
ATOM 1521 C C . PRO A 1 187 ? 24.124 -11.295 -6.052 1.00 69.62 187 PRO A C 1
ATOM 1523 O O . PRO A 1 187 ? 25.262 -10.837 -6.126 1.00 69.62 187 PRO A O 1
ATOM 1526 N N . LYS A 1 188 ? 23.329 -11.042 -5.008 1.00 71.12 188 LYS A N 1
ATOM 1527 C CA . LYS A 1 188 ? 23.731 -10.218 -3.859 1.00 71.12 188 LYS A CA 1
ATOM 1528 C C . LYS A 1 188 ? 23.937 -11.104 -2.624 1.00 71.12 188 LYS A C 1
ATOM 1530 O O . LYS A 1 188 ? 22.981 -11.752 -2.188 1.00 71.12 188 LYS A O 1
ATOM 1535 N N . PRO A 1 189 ? 25.140 -11.117 -2.012 1.00 59.34 189 PRO A N 1
ATOM 1536 C CA . PRO A 1 189 ? 25.471 -12.038 -0.920 1.00 59.34 189 PRO A CA 1
ATOM 1537 C C . PRO A 1 189 ? 24.634 -11.807 0.352 1.00 59.34 189 PRO A C 1
ATOM 1539 O O . PRO A 1 189 ? 24.383 -12.745 1.106 1.00 59.34 189 PRO A O 1
ATOM 1542 N N . SER A 1 190 ? 24.123 -10.589 0.574 1.00 57.44 190 SER A N 1
ATOM 1543 C CA . SER A 1 190 ? 23.345 -10.230 1.772 1.00 57.44 190 SER A CA 1
ATOM 1544 C C . SER A 1 190 ? 21.893 -10.740 1.785 1.00 57.44 190 SER A C 1
ATOM 1546 O O . SER A 1 190 ? 21.245 -10.706 2.831 1.00 57.44 190 SER A O 1
ATOM 1548 N N . LEU A 1 191 ? 21.371 -11.239 0.657 1.00 56.88 191 LEU A N 1
ATOM 1549 C CA . LEU A 1 191 ? 19.953 -11.602 0.475 1.00 56.88 191 LEU A CA 1
ATOM 1550 C C . LEU A 1 191 ? 19.684 -13.123 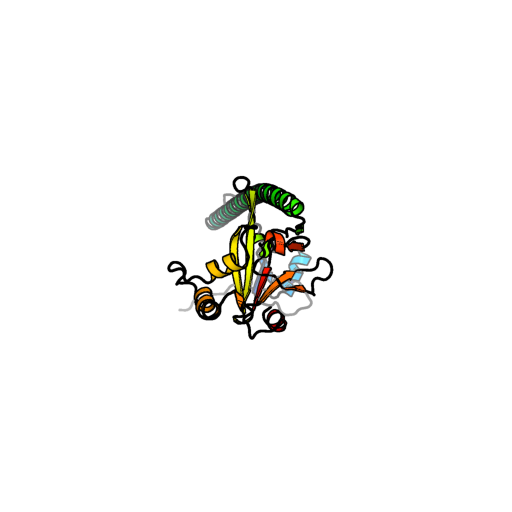0.506 1.00 56.88 191 LEU A C 1
ATOM 1552 O O . LEU A 1 191 ? 18.551 -13.560 0.300 1.00 56.88 191 LEU A O 1
ATOM 1556 N N . SER A 1 192 ? 20.704 -13.921 0.843 1.00 53.00 192 SER A N 1
ATOM 1557 C CA . SER A 1 192 ? 20.731 -15.397 0.796 1.00 53.00 192 SER A CA 1
ATOM 1558 C C . SER A 1 192 ? 19.644 -16.119 1.625 1.00 53.00 192 SER A C 1
ATOM 1560 O O . SER A 1 192 ? 19.315 -17.272 1.359 1.00 53.00 192 SER A O 1
ATOM 1562 N N . ARG A 1 193 ? 19.006 -15.451 2.599 1.00 61.97 193 ARG A N 1
ATOM 1563 C CA . ARG A 1 193 ? 17.955 -16.059 3.446 1.00 61.97 193 ARG A CA 1
ATOM 1564 C C . ARG A 1 193 ? 16.556 -16.101 2.819 1.00 61.97 193 ARG A C 1
ATOM 1566 O O . ARG A 1 193 ? 15.679 -16.780 3.351 1.00 61.97 193 ARG A O 1
ATOM 1573 N N . ASN A 1 194 ? 16.303 -15.387 1.722 1.00 77.19 194 ASN A N 1
ATOM 1574 C CA . ASN A 1 194 ? 14.963 -15.319 1.138 1.00 77.19 194 ASN A CA 1
ATOM 1575 C C . ASN A 1 194 ? 14.766 -16.374 0.039 1.00 77.19 194 ASN A C 1
ATOM 1577 O O . ASN A 1 194 ? 15.111 -16.143 -1.117 1.00 77.19 194 ASN A O 1
ATOM 1581 N N . ARG A 1 195 ? 14.117 -17.496 0.387 1.00 82.06 195 ARG A N 1
ATOM 1582 C CA . ARG A 1 195 ? 13.832 -18.620 -0.529 1.00 82.06 195 ARG A CA 1
ATOM 1583 C C . ARG A 1 195 ? 13.198 -18.186 -1.859 1.00 82.06 195 ARG A C 1
ATOM 1585 O O . ARG A 1 195 ? 13.555 -18.722 -2.903 1.00 82.06 195 ARG A O 1
ATOM 1592 N N . LYS A 1 196 ? 12.286 -17.207 -1.826 1.00 82.38 196 LYS A N 1
ATOM 1593 C CA . LYS A 1 196 ? 11.598 -16.679 -3.016 1.00 82.38 196 LYS A CA 1
ATOM 1594 C C . LYS A 1 196 ? 12.556 -15.947 -3.957 1.00 82.38 196 LYS A C 1
ATOM 1596 O O . LYS A 1 196 ? 12.499 -16.143 -5.166 1.00 82.38 196 LYS A O 1
ATOM 1601 N N . LEU A 1 197 ? 13.445 -15.129 -3.397 1.00 80.94 197 LEU A N 1
ATOM 1602 C CA . LEU A 1 197 ? 14.454 -14.405 -4.168 1.00 80.94 197 LEU A CA 1
ATOM 1603 C C . LEU A 1 197 ? 15.517 -15.362 -4.717 1.00 80.94 197 LEU A C 1
ATOM 1605 O O . LEU A 1 197 ? 15.874 -15.253 -5.884 1.00 80.94 197 LEU A O 1
ATOM 1609 N N . SER A 1 198 ? 15.964 -16.344 -3.929 1.00 83.69 198 SER A N 1
ATOM 1610 C CA . SER A 1 198 ? 16.903 -17.371 -4.400 1.00 83.69 198 SER A CA 1
ATOM 1611 C C . SER A 1 198 ? 16.338 -18.162 -5.583 1.00 83.69 198 SER A C 1
ATOM 1613 O O . SER A 1 198 ? 17.054 -18.431 -6.544 1.00 83.69 198 SER A O 1
ATOM 1615 N N . GLN A 1 199 ? 15.044 -18.502 -5.545 1.00 86.12 199 GLN A N 1
ATOM 1616 C CA . GLN A 1 199 ? 14.353 -19.172 -6.650 1.00 86.12 199 GLN A CA 1
ATOM 1617 C C . GLN A 1 199 ? 14.241 -18.278 -7.895 1.00 86.12 199 GLN A C 1
ATOM 1619 O O . GLN A 1 199 ? 14.471 -18.753 -9.009 1.00 86.12 199 GLN A O 1
ATOM 1624 N N . LEU A 1 200 ? 13.928 -16.992 -7.708 1.00 87.06 200 LEU A N 1
ATOM 1625 C CA . LEU A 1 200 ? 13.892 -16.006 -8.787 1.00 87.06 200 LEU A CA 1
ATOM 1626 C C . LEU A 1 200 ? 15.246 -15.882 -9.475 1.00 87.06 200 LEU A C 1
ATOM 1628 O O . LEU A 1 200 ? 15.314 -16.075 -10.685 1.00 87.06 200 LEU A O 1
ATOM 1632 N N . LEU A 1 201 ? 16.314 -15.632 -8.714 1.00 87.38 201 LEU A N 1
ATOM 1633 C CA . LEU A 1 201 ? 17.664 -15.490 -9.261 1.00 87.38 201 LEU A CA 1
ATOM 1634 C C . LEU A 1 201 ? 18.109 -16.769 -9.974 1.00 87.38 201 LEU A C 1
ATOM 1636 O O . LEU A 1 201 ? 18.568 -16.713 -11.107 1.00 87.38 201 LEU A O 1
ATOM 1640 N N . ARG A 1 202 ? 17.885 -17.948 -9.377 1.00 87.06 202 ARG A N 1
ATOM 1641 C CA . ARG A 1 202 ? 18.240 -19.230 -10.010 1.00 87.06 202 ARG A CA 1
ATOM 1642 C C . ARG A 1 202 ? 17.607 -19.411 -11.392 1.00 87.06 202 ARG A C 1
ATOM 1644 O O . ARG A 1 202 ? 18.220 -20.050 -12.239 1.00 87.06 202 ARG A O 1
ATOM 1651 N N . THR A 1 203 ? 16.397 -18.895 -11.591 1.00 87.56 203 THR A N 1
ATOM 1652 C CA . THR A 1 203 ? 15.635 -19.095 -12.829 1.00 87.56 203 THR A CA 1
ATOM 1653 C C . THR A 1 203 ? 15.899 -17.979 -13.836 1.00 87.56 203 THR A C 1
ATOM 1655 O O . THR A 1 203 ? 16.278 -18.248 -14.968 1.00 87.56 203 THR A O 1
ATOM 1658 N N . TYR A 1 204 ? 15.741 -16.718 -13.426 1.00 88.12 204 TYR A N 1
ATOM 1659 C CA . TYR A 1 204 ? 15.827 -15.569 -14.328 1.00 88.12 204 TYR A CA 1
ATOM 1660 C C . TYR A 1 204 ? 17.272 -15.170 -14.653 1.00 88.12 204 TYR A C 1
ATOM 1662 O O . TYR A 1 204 ? 17.509 -14.691 -15.756 1.00 88.12 204 TYR A O 1
ATOM 1670 N N . SER A 1 205 ? 18.256 -15.434 -13.781 1.00 86.56 205 SER A N 1
ATOM 1671 C CA . SER A 1 205 ? 19.671 -15.146 -14.085 1.00 86.56 205 SER A CA 1
ATOM 1672 C C . SER A 1 205 ? 20.273 -16.085 -15.145 1.00 86.56 205 SER A C 1
ATOM 1674 O O . SER A 1 205 ? 21.385 -15.837 -15.601 1.00 86.56 205 SER A O 1
ATOM 1676 N N . GLN A 1 206 ? 19.569 -17.152 -15.550 1.00 87.12 206 GLN A N 1
ATOM 1677 C CA . GLN A 1 206 ? 19.983 -18.025 -16.662 1.00 87.12 206 GLN A CA 1
ATOM 1678 C C . GLN A 1 206 ? 19.748 -17.387 -18.037 1.00 87.12 206 GLN A C 1
ATOM 1680 O O . GLN A 1 206 ? 20.357 -17.803 -19.021 1.00 87.12 206 GLN A O 1
ATOM 1685 N N . TYR A 1 207 ? 18.870 -16.386 -18.107 1.00 88.88 207 TYR A N 1
ATOM 1686 C CA . TYR A 1 207 ? 18.469 -15.733 -19.344 1.00 88.88 207 TYR A CA 1
ATOM 1687 C C . TYR A 1 207 ? 19.047 -14.325 -19.400 1.00 88.88 207 TYR A C 1
ATOM 1689 O O . TYR A 1 207 ? 19.139 -13.623 -18.390 1.00 88.88 207 TYR A O 1
ATOM 1697 N N . LYS A 1 208 ? 19.407 -13.881 -20.604 1.00 88.19 208 LYS A N 1
ATOM 1698 C CA . LYS A 1 208 ? 19.777 -12.482 -20.820 1.00 88.19 208 LYS A CA 1
ATOM 1699 C C . LYS A 1 208 ? 18.524 -11.614 -20.739 1.00 88.19 208 LYS A C 1
ATOM 1701 O O . LYS A 1 208 ? 17.479 -11.994 -21.267 1.00 88.19 208 LYS A O 1
ATOM 1706 N N . VAL A 1 209 ? 18.628 -10.442 -20.111 1.00 87.88 209 VAL A N 1
ATOM 1707 C CA . VAL A 1 209 ? 17.492 -9.515 -19.951 1.00 87.88 209 VAL A CA 1
ATOM 1708 C C . VAL A 1 209 ? 16.908 -9.127 -21.311 1.00 87.88 209 VAL A C 1
ATOM 1710 O O . VAL A 1 209 ? 15.699 -9.031 -21.451 1.00 87.88 209 VAL A O 1
ATOM 1713 N N . GLU A 1 210 ? 17.744 -9.021 -22.343 1.00 87.62 210 GLU A N 1
ATOM 1714 C CA . GLU A 1 210 ? 17.358 -8.707 -23.723 1.00 87.62 210 GLU A CA 1
ATOM 1715 C C . GLU A 1 210 ? 16.439 -9.752 -24.368 1.00 87.62 210 GLU A C 1
ATOM 1717 O O . GLU A 1 210 ? 15.729 -9.436 -25.318 1.00 87.62 210 GLU A O 1
ATOM 1722 N N . GLN A 1 211 ? 16.457 -10.993 -23.878 1.00 89.50 211 GLN A N 1
ATOM 1723 C CA . GLN A 1 211 ? 15.600 -12.064 -24.386 1.00 89.50 211 GLN A CA 1
ATOM 1724 C C . GLN A 1 211 ? 14.223 -12.063 -23.708 1.00 89.50 211 GLN A C 1
ATOM 1726 O O . GLN A 1 211 ? 13.294 -12.700 -24.202 1.00 89.50 211 GLN A O 1
ATOM 1731 N N . MET A 1 212 ? 14.084 -11.373 -22.575 1.00 91.69 212 MET A N 1
ATOM 1732 C CA . MET A 1 212 ? 12.847 -11.331 -21.805 1.00 91.69 212 MET A CA 1
ATOM 1733 C C . MET A 1 212 ? 11.840 -10.376 -22.439 1.00 91.69 212 MET A C 1
ATOM 1735 O O . MET A 1 212 ? 12.191 -9.384 -23.079 1.00 91.69 212 MET A O 1
ATOM 1739 N N . GLN A 1 213 ? 10.560 -10.658 -22.219 1.00 92.44 213 GLN A N 1
ATOM 1740 C CA . GLN A 1 213 ? 9.481 -9.763 -22.611 1.00 92.44 213 GLN A CA 1
ATOM 1741 C C . GLN A 1 213 ? 8.930 -9.060 -21.379 1.00 92.44 213 GLN A C 1
ATOM 1743 O O . GLN A 1 213 ? 8.636 -9.692 -20.365 1.00 92.44 213 GLN A O 1
ATOM 1748 N N . VAL A 1 214 ? 8.777 -7.742 -21.462 1.00 94.06 214 VAL A N 1
ATOM 1749 C CA . VAL A 1 214 ? 8.372 -6.922 -20.324 1.00 94.06 214 VAL A CA 1
ATOM 1750 C C . VAL A 1 214 ? 7.091 -6.178 -20.666 1.00 94.06 214 VAL A C 1
ATOM 1752 O O . VAL A 1 214 ? 7.007 -5.551 -21.720 1.00 94.06 214 VAL A O 1
ATOM 1755 N N . TYR A 1 215 ? 6.092 -6.255 -19.788 1.00 94.06 215 TYR A N 1
ATOM 1756 C CA . TYR A 1 215 ? 4.783 -5.641 -20.002 1.00 94.06 215 TYR A CA 1
ATOM 1757 C C . TYR A 1 215 ? 4.382 -4.756 -18.823 1.00 94.06 215 TYR A C 1
ATOM 1759 O O . TYR A 1 215 ? 4.402 -5.195 -17.672 1.00 94.06 215 TYR A O 1
ATOM 1767 N N . LEU A 1 216 ? 3.956 -3.526 -19.097 1.00 93.31 216 LEU A N 1
ATOM 1768 C CA . LEU A 1 216 ? 3.331 -2.653 -18.111 1.00 93.31 216 LEU A CA 1
ATOM 1769 C C . LEU A 1 216 ? 1.908 -3.143 -17.845 1.00 93.31 216 LEU A C 1
ATOM 1771 O O . LEU A 1 216 ? 1.094 -3.259 -18.762 1.00 93.31 216 LEU A O 1
ATOM 1775 N N . VAL A 1 217 ? 1.600 -3.396 -16.575 1.00 90.94 217 VAL A N 1
ATOM 1776 C CA . VAL A 1 217 ? 0.261 -3.772 -16.124 1.00 90.94 217 VAL A CA 1
ATOM 1777 C C . VAL A 1 217 ? -0.494 -2.497 -15.777 1.00 90.94 217 VAL A C 1
ATOM 1779 O O . VAL A 1 217 ? -0.230 -1.866 -14.752 1.00 90.94 217 VAL A O 1
ATOM 1782 N N . SER A 1 218 ? -1.434 -2.115 -16.637 1.00 83.06 218 SER A N 1
ATOM 1783 C CA . SER A 1 218 ? -2.275 -0.937 -16.429 1.00 83.06 218 SER A CA 1
ATOM 1784 C C . SER A 1 218 ? -3.649 -1.331 -15.891 1.00 83.06 218 SER A C 1
ATOM 1786 O O . SER A 1 218 ? -4.302 -2.245 -16.398 1.00 83.06 218 SER A O 1
ATOM 1788 N N . GLU A 1 219 ? -4.094 -0.610 -14.864 1.00 71.94 219 GLU A N 1
ATOM 1789 C CA . GLU A 1 219 ? -5.425 -0.731 -14.267 1.00 71.94 219 GLU A CA 1
ATOM 1790 C C . GLU A 1 219 ? -6.320 0.349 -14.898 1.00 71.94 219 GLU A C 1
ATOM 1792 O O . GLU A 1 219 ? -6.055 1.548 -14.757 1.00 71.94 219 GLU A O 1
ATOM 1797 N N . LYS A 1 220 ? -7.356 -0.043 -15.653 1.00 62.25 220 LYS A N 1
ATOM 1798 C CA . LYS A 1 220 ? -8.292 0.926 -16.242 1.00 62.25 220 LYS A CA 1
ATOM 1799 C C . LYS A 1 220 ? -9.187 1.530 -15.157 1.00 62.25 220 LYS A C 1
ATOM 1801 O O . LYS A 1 220 ? -9.637 0.859 -14.240 1.00 62.25 220 LYS A O 1
ATOM 1806 N N . ARG A 1 221 ? -9.480 2.827 -15.299 1.00 53.97 221 ARG A N 1
ATOM 1807 C CA . ARG A 1 221 ? -10.259 3.620 -14.328 1.00 53.97 221 ARG A CA 1
ATOM 1808 C C . ARG A 1 221 ? -11.753 3.279 -14.277 1.00 53.97 221 ARG A C 1
ATOM 1810 O O . ARG A 1 221 ? -12.410 3.691 -13.329 1.00 53.97 221 ARG A O 1
ATOM 1817 N N . ARG A 1 222 ? -12.292 2.660 -15.335 1.00 51.62 222 ARG A N 1
ATOM 1818 C CA . ARG A 1 222 ? -13.743 2.526 -15.556 1.00 51.62 222 ARG A CA 1
ATOM 1819 C C . ARG A 1 222 ? -14.269 1.095 -15.446 1.00 51.62 222 ARG A C 1
ATOM 1821 O O . ARG A 1 222 ? -15.391 0.941 -14.991 1.00 51.62 222 ARG A O 1
ATOM 1828 N N . ASP A 1 223 ? -13.431 0.094 -15.708 1.00 46.38 223 ASP A N 1
ATOM 1829 C CA . ASP A 1 223 ? -13.802 -1.317 -15.606 1.00 46.38 223 ASP A CA 1
ATOM 1830 C C . ASP A 1 223 ? -12.783 -2.013 -14.703 1.00 46.38 223 ASP A C 1
ATOM 1832 O O . ASP A 1 223 ? -11.626 -2.200 -15.084 1.00 46.38 223 ASP A O 1
ATOM 1836 N N . LEU A 1 224 ? -13.197 -2.345 -13.480 1.00 52.75 224 LEU A N 1
ATOM 1837 C CA . LEU A 1 224 ? -12.343 -2.947 -12.448 1.00 52.75 224 LEU A CA 1
ATOM 1838 C C . LEU A 1 224 ? -11.814 -4.348 -12.824 1.00 52.75 224 LEU A C 1
ATOM 1840 O O . LEU A 1 224 ? -10.923 -4.844 -12.138 1.00 52.75 224 LEU A O 1
ATOM 1844 N N . ASP A 1 225 ? -12.311 -4.950 -13.912 1.00 54.12 225 ASP A N 1
ATOM 1845 C CA . ASP A 1 225 ? -12.040 -6.348 -14.276 1.00 54.12 225 ASP A CA 1
ATOM 1846 C C . ASP A 1 225 ? -11.053 -6.554 -15.439 1.00 54.12 225 ASP A C 1
ATOM 1848 O O . ASP A 1 225 ? -10.498 -7.642 -15.596 1.00 54.12 225 ASP A O 1
ATOM 1852 N N . HIS A 1 226 ? -10.743 -5.525 -16.235 1.00 65.25 226 HIS A N 1
ATOM 1853 C CA . HIS A 1 226 ? -9.839 -5.683 -17.382 1.00 65.25 226 HIS A CA 1
ATOM 1854 C C . HIS A 1 226 ? -8.502 -4.972 -17.163 1.00 65.25 226 HIS A C 1
ATOM 1856 O O . HIS A 1 226 ? -8.325 -3.793 -17.484 1.00 65.25 226 HIS A O 1
ATOM 1862 N N . LYS A 1 227 ? -7.524 -5.729 -16.650 1.00 75.31 227 LYS A N 1
ATOM 1863 C CA . LYS A 1 227 ? -6.104 -5.356 -16.729 1.00 75.31 227 LYS A CA 1
ATOM 1864 C C . LYS A 1 227 ? -5.676 -5.342 -18.191 1.00 75.31 227 LYS A C 1
ATOM 1866 O O . LYS A 1 227 ? -5.954 -6.285 -18.926 1.00 75.31 227 LYS A O 1
ATOM 1871 N N . THR A 1 228 ? -4.972 -4.293 -18.596 1.00 83.12 228 THR A N 1
ATOM 1872 C CA . THR A 1 228 ? -4.340 -4.233 -19.917 1.00 83.12 228 THR A CA 1
ATOM 1873 C C . THR A 1 228 ? -2.835 -4.359 -19.783 1.00 83.12 228 THR A C 1
ATOM 1875 O O . THR A 1 228 ? -2.238 -3.743 -18.898 1.00 83.12 228 THR A O 1
ATOM 1878 N N . PHE A 1 229 ? -2.238 -5.129 -20.686 1.00 88.69 229 PHE A N 1
ATOM 1879 C CA . PHE A 1 229 ? -0.803 -5.363 -20.749 1.00 88.69 229 PHE A CA 1
ATOM 1880 C C . PHE A 1 229 ? -0.249 -4.668 -21.981 1.00 88.69 229 PHE A C 1
ATOM 1882 O O . PHE A 1 229 ? -0.703 -4.917 -23.095 1.00 88.69 229 PHE A O 1
ATOM 1889 N N . GLU A 1 230 ? 0.717 -3.786 -21.778 1.00 90.19 230 GLU A N 1
ATOM 1890 C CA . GLU A 1 230 ? 1.371 -3.058 -22.860 1.00 90.19 230 GLU A CA 1
ATOM 1891 C C . GLU A 1 230 ? 2.848 -3.408 -22.884 1.00 90.19 230 GLU A C 1
ATOM 1893 O O . GLU A 1 230 ? 3.514 -3.338 -21.853 1.00 90.19 230 GLU A O 1
ATOM 1898 N N . ARG A 1 231 ? 3.355 -3.808 -24.051 1.00 92.19 231 ARG A N 1
ATOM 1899 C CA . ARG A 1 231 ? 4.756 -4.198 -24.199 1.00 92.19 231 ARG A CA 1
ATOM 1900 C C . ARG A 1 231 ? 5.659 -2.985 -23.988 1.00 92.19 231 ARG A C 1
ATOM 1902 O O . ARG A 1 231 ? 5.473 -1.954 -24.626 1.00 92.19 231 ARG A O 1
ATOM 1909 N N . CYS A 1 232 ? 6.647 -3.129 -23.115 1.00 92.44 232 CYS A N 1
ATOM 1910 C CA . CYS A 1 232 ? 7.651 -2.111 -22.849 1.00 92.44 232 CYS A CA 1
ATOM 1911 C C . CYS A 1 232 ? 8.909 -2.368 -23.677 1.00 92.44 232 CYS A C 1
ATOM 1913 O O . CYS A 1 232 ? 9.377 -3.504 -23.773 1.00 92.44 232 CYS A O 1
ATOM 1915 N N . ASP A 1 233 ? 9.495 -1.298 -24.208 1.00 91.94 233 ASP A N 1
ATOM 1916 C CA . ASP A 1 233 ? 10.879 -1.322 -24.668 1.00 91.94 233 ASP A CA 1
ATOM 1917 C C . ASP A 1 233 ? 11.805 -1.185 -23.450 1.00 91.94 233 ASP A C 1
ATOM 1919 O O . ASP A 1 233 ? 11.660 -0.266 -22.643 1.00 91.94 233 ASP A O 1
ATOM 1923 N N . MET A 1 234 ? 12.743 -2.118 -23.295 1.00 89.38 234 MET A N 1
ATOM 1924 C CA . MET A 1 234 ? 13.666 -2.151 -22.158 1.00 89.38 234 MET A CA 1
ATOM 1925 C C . MET A 1 234 ? 14.763 -1.081 -22.239 1.00 89.38 234 MET A C 1
ATOM 1927 O O . MET A 1 234 ? 15.410 -0.803 -21.228 1.00 89.38 234 MET A O 1
ATOM 1931 N N . THR A 1 235 ? 14.986 -0.494 -23.417 1.00 92.62 235 THR A N 1
ATOM 1932 C CA . THR A 1 235 ? 15.943 0.605 -23.615 1.00 92.62 235 THR A CA 1
ATOM 1933 C C . THR A 1 235 ? 15.420 1.934 -23.078 1.00 92.62 235 THR A C 1
ATOM 1935 O O . THR A 1 235 ? 16.209 2.822 -22.757 1.00 92.62 235 THR A O 1
ATOM 1938 N N . PHE A 1 236 ? 14.101 2.062 -22.929 1.00 94.25 236 PHE A N 1
ATOM 1939 C CA . PHE A 1 236 ? 13.472 3.258 -22.392 1.00 94.25 236 PHE A CA 1
ATOM 1940 C C . PHE A 1 236 ? 13.556 3.321 -20.869 1.00 94.25 236 PHE A C 1
ATOM 1942 O O . PHE A 1 236 ? 13.538 2.310 -20.157 1.00 94.25 236 PHE A O 1
ATOM 1949 N N . SER A 1 237 ? 13.630 4.550 -20.365 1.00 95.25 237 SER A N 1
ATOM 1950 C CA . SER A 1 237 ? 13.553 4.820 -18.935 1.00 95.25 237 SER A CA 1
ATOM 1951 C C . SER A 1 237 ? 12.134 4.631 -18.412 1.00 95.25 237 SER A C 1
ATOM 1953 O O . SER A 1 237 ? 11.152 4.724 -19.157 1.00 95.25 237 SER A O 1
ATOM 1955 N N . LEU A 1 238 ? 11.995 4.411 -17.104 1.00 93.88 238 LEU A N 1
ATOM 1956 C CA . LEU A 1 238 ? 10.672 4.320 -16.478 1.00 93.88 238 LEU A CA 1
ATOM 1957 C C . LEU A 1 238 ? 9.813 5.558 -16.758 1.00 93.88 238 LEU A C 1
ATOM 1959 O O . LEU A 1 238 ? 8.612 5.433 -16.984 1.00 93.88 238 LEU A O 1
ATOM 1963 N N . LYS A 1 239 ? 10.415 6.748 -16.796 1.00 95.06 239 LYS A N 1
ATOM 1964 C CA . LYS A 1 239 ? 9.727 7.997 -17.134 1.00 95.06 239 LYS A CA 1
ATOM 1965 C C . LYS A 1 239 ? 9.105 7.952 -18.529 1.00 95.06 239 LYS A C 1
ATOM 1967 O O . LYS A 1 239 ? 7.954 8.350 -18.681 1.00 95.06 239 LYS A O 1
ATOM 1972 N N . GLN A 1 240 ? 9.845 7.460 -19.523 1.00 95.69 240 GLN A N 1
ATOM 1973 C CA . GLN A 1 240 ? 9.363 7.325 -20.902 1.00 95.69 240 GLN A CA 1
ATOM 1974 C C . GLN A 1 240 ? 8.265 6.262 -21.007 1.00 95.69 240 GLN A C 1
ATOM 1976 O O . GLN A 1 240 ? 7.226 6.511 -21.610 1.00 95.69 240 GLN A O 1
ATOM 1981 N N . ILE A 1 241 ? 8.449 5.109 -20.356 1.00 94.69 241 ILE A N 1
ATOM 1982 C CA . ILE A 1 241 ? 7.476 4.003 -20.362 1.00 94.69 241 ILE A CA 1
ATOM 1983 C C . ILE A 1 241 ? 6.136 4.425 -19.741 1.00 94.69 241 ILE A C 1
ATOM 1985 O O . ILE A 1 241 ? 5.070 4.020 -20.202 1.00 94.69 241 ILE A O 1
ATOM 1989 N N . LEU A 1 242 ? 6.174 5.239 -18.684 1.00 94.06 242 LEU A N 1
ATOM 1990 C CA . LEU A 1 242 ? 4.979 5.689 -17.967 1.00 94.06 242 LEU A CA 1
ATOM 1991 C C . LEU A 1 242 ? 4.334 6.940 -18.577 1.00 94.06 242 LEU A C 1
ATOM 1993 O O . LEU A 1 242 ? 3.257 7.346 -18.131 1.00 94.06 242 LEU A O 1
ATOM 1997 N N . GLN A 1 243 ? 4.959 7.560 -19.578 1.00 94.75 243 GLN A N 1
ATOM 1998 C CA . GLN A 1 243 ? 4.468 8.792 -20.183 1.00 94.75 243 GLN A CA 1
ATOM 1999 C C . GLN A 1 243 ? 3.088 8.581 -20.825 1.00 94.75 243 GLN A C 1
ATOM 2001 O O . GLN A 1 243 ? 2.856 7.644 -21.587 1.00 94.75 243 GLN A O 1
ATOM 2006 N N . GLY A 1 244 ? 2.136 9.454 -20.493 1.00 91.12 244 GLY A N 1
ATOM 2007 C CA . GLY A 1 244 ? 0.742 9.355 -20.932 1.00 91.12 244 GLY A CA 1
ATOM 2008 C C . GLY A 1 244 ? -0.074 8.268 -20.222 1.00 91.12 244 GLY A C 1
ATOM 2009 O O . GLY A 1 244 ? -1.235 8.060 -20.575 1.00 91.12 244 GLY A O 1
ATOM 2010 N N . LYS A 1 245 ? 0.493 7.567 -19.229 1.00 91.38 245 LYS A N 1
ATOM 2011 C CA . LYS A 1 245 ? -0.177 6.477 -18.505 1.00 91.38 245 LYS A CA 1
ATOM 2012 C C . LYS A 1 245 ? -0.734 6.933 -17.158 1.00 91.38 245 LYS A C 1
ATOM 2014 O O . LYS A 1 245 ? -0.350 7.961 -16.590 1.00 91.38 245 LYS A O 1
ATOM 2019 N N . ILE A 1 246 ? -1.653 6.123 -16.634 1.00 90.88 246 ILE A N 1
ATOM 2020 C CA . ILE A 1 246 ? -2.196 6.267 -15.283 1.00 90.88 246 ILE A CA 1
ATOM 2021 C C . ILE A 1 246 ? -1.529 5.230 -14.381 1.00 90.88 246 ILE A C 1
ATOM 2023 O O . ILE A 1 246 ? -1.566 4.036 -14.661 1.00 90.88 246 ILE A O 1
ATOM 2027 N N . VAL A 1 247 ? -0.956 5.691 -13.275 1.00 92.19 247 VAL A N 1
ATOM 2028 C CA . VAL A 1 247 ? -0.299 4.859 -12.269 1.00 92.19 247 VAL A CA 1
ATOM 2029 C C . VAL A 1 247 ? -1.098 4.924 -10.974 1.00 92.19 247 VAL A C 1
ATOM 2031 O O . VAL A 1 247 ? -1.255 5.991 -10.385 1.00 92.19 247 VAL A O 1
ATOM 2034 N N . VAL A 1 248 ? -1.589 3.780 -10.502 1.00 91.44 248 VAL A N 1
ATOM 2035 C CA . VAL A 1 248 ? -2.250 3.673 -9.194 1.00 91.44 248 VAL A CA 1
ATOM 2036 C C . VAL A 1 248 ? -1.198 3.314 -8.148 1.00 91.44 248 VAL A C 1
ATOM 2038 O O . VAL A 1 248 ? -0.672 2.205 -8.181 1.00 91.44 248 VAL A O 1
ATOM 2041 N N . GLU A 1 249 ? -0.904 4.232 -7.225 1.00 92.31 249 GLU A N 1
ATOM 2042 C CA . GLU A 1 249 ? 0.183 4.204 -6.229 1.00 92.31 249 GLU A CA 1
ATOM 2043 C C . GLU A 1 249 ? 1.597 4.152 -6.826 1.00 92.31 249 GLU A C 1
ATOM 2045 O O . GLU A 1 249 ? 2.392 5.075 -6.641 1.00 92.31 249 GLU A O 1
ATOM 2050 N N . PHE A 1 250 ? 1.911 3.069 -7.530 1.00 94.25 250 PHE A N 1
ATOM 2051 C CA . PHE A 1 250 ? 3.199 2.801 -8.154 1.00 94.25 250 PHE A CA 1
ATOM 2052 C C . PHE A 1 250 ? 3.049 1.838 -9.346 1.00 94.25 250 PHE A C 1
ATOM 2054 O O . PHE A 1 250 ? 2.104 1.039 -9.379 1.00 94.25 250 PHE A O 1
ATOM 2061 N N . PRO A 1 251 ? 3.961 1.891 -10.335 1.00 94.94 251 PRO A N 1
ATOM 2062 C CA . PRO A 1 251 ? 3.899 1.043 -11.522 1.00 94.94 251 PRO A CA 1
ATOM 2063 C C . PRO A 1 251 ? 4.053 -0.446 -11.195 1.00 94.94 251 PRO A C 1
ATOM 2065 O O . PRO A 1 251 ? 4.790 -0.845 -10.288 1.00 94.94 251 PRO A O 1
ATOM 2068 N N . THR A 1 252 ? 3.353 -1.278 -11.965 1.00 94.12 252 THR A N 1
ATOM 2069 C CA . THR A 1 252 ? 3.473 -2.738 -11.921 1.00 94.12 252 THR A CA 1
ATOM 2070 C C . THR A 1 252 ? 3.856 -3.248 -13.299 1.00 94.12 252 THR A C 1
ATOM 2072 O O . THR A 1 252 ? 3.230 -2.885 -14.289 1.00 94.12 252 THR A O 1
ATOM 2075 N N . VAL A 1 253 ? 4.881 -4.086 -13.357 1.00 94.38 253 VAL A N 1
ATOM 2076 C CA . VAL A 1 253 ? 5.456 -4.608 -14.593 1.00 94.38 253 VAL A CA 1
ATOM 2077 C C . VAL A 1 253 ? 5.543 -6.130 -14.493 1.00 94.38 253 VAL A C 1
ATOM 2079 O O . VAL A 1 253 ? 5.945 -6.663 -13.460 1.00 94.38 253 VAL A O 1
ATOM 2082 N N . ALA A 1 254 ? 5.148 -6.836 -15.545 1.00 93.94 254 ALA A N 1
ATOM 2083 C CA . ALA A 1 254 ? 5.300 -8.278 -15.678 1.00 93.94 254 ALA A CA 1
ATOM 2084 C C . ALA A 1 254 ? 6.542 -8.596 -16.520 1.00 93.94 254 ALA A C 1
ATOM 2086 O O . ALA A 1 254 ? 6.748 -7.980 -17.565 1.00 93.94 254 ALA A O 1
ATOM 2087 N N . VAL A 1 255 ? 7.356 -9.547 -16.063 1.00 94.00 255 VAL A N 1
ATOM 2088 C CA . VAL A 1 255 ? 8.581 -9.997 -16.735 1.00 94.00 255 VAL A CA 1
ATOM 2089 C C . VAL A 1 255 ? 8.415 -11.462 -17.125 1.00 94.00 255 VAL A C 1
ATOM 2091 O O . VAL A 1 255 ? 8.343 -12.338 -16.259 1.00 94.00 255 VAL A O 1
ATOM 2094 N N . LEU A 1 256 ? 8.340 -11.711 -18.429 1.00 93.12 256 LEU A N 1
ATOM 2095 C CA . LEU A 1 256 ? 8.127 -13.024 -19.028 1.00 93.12 256 LEU A CA 1
ATOM 2096 C C . LEU A 1 256 ? 9.435 -13.554 -19.602 1.00 93.12 256 LEU A C 1
ATOM 2098 O O . LEU A 1 256 ? 10.231 -12.812 -20.189 1.00 93.12 256 LEU A O 1
ATOM 2102 N N . LEU A 1 257 ? 9.635 -14.856 -19.442 1.00 92.25 257 LEU A N 1
ATOM 2103 C CA . LEU A 1 257 ? 10.722 -15.572 -20.094 1.00 92.25 257 LEU A CA 1
ATOM 2104 C C . LEU A 1 257 ? 10.427 -15.749 -21.596 1.00 92.25 257 LEU A C 1
ATOM 2106 O O . LEU A 1 257 ? 9.270 -15.671 -22.006 1.00 92.25 257 LEU A O 1
ATOM 2110 N N . PRO A 1 258 ? 11.447 -16.005 -22.436 1.00 89.25 258 PRO A N 1
ATOM 2111 C CA . PRO A 1 258 ? 11.288 -16.023 -23.896 1.00 89.25 258 PRO A CA 1
ATOM 2112 C C . PRO A 1 258 ? 10.282 -17.061 -24.418 1.00 89.25 258 PRO A C 1
ATOM 2114 O O . PRO A 1 258 ? 9.771 -16.912 -25.522 1.00 89.25 258 PRO A O 1
ATOM 2117 N N . PHE A 1 259 ? 10.032 -18.117 -23.640 1.00 87.00 259 PHE A N 1
ATOM 2118 C CA . PHE A 1 259 ? 9.108 -19.204 -23.966 1.00 87.00 259 PHE A CA 1
ATOM 2119 C C . PHE A 1 259 ? 7.689 -18.993 -23.407 1.00 87.00 259 PHE A C 1
ATOM 2121 O O . PHE A 1 259 ? 6.843 -19.868 -23.568 1.00 87.00 259 PHE A O 1
ATOM 2128 N N . GLU A 1 260 ? 7.435 -17.895 -22.689 1.00 87.44 260 GLU A N 1
ATOM 2129 C CA . GLU A 1 260 ? 6.135 -17.613 -22.080 1.00 87.44 260 GLU A CA 1
ATOM 2130 C C . GLU A 1 260 ? 5.296 -16.666 -22.937 1.00 87.44 260 GLU A C 1
ATOM 2132 O O . GLU A 1 260 ? 5.783 -15.643 -23.417 1.00 87.44 260 GLU A O 1
ATOM 2137 N N . ASP A 1 261 ? 3.998 -16.957 -23.016 1.00 84.00 261 ASP A N 1
ATOM 2138 C CA . ASP A 1 261 ? 3.019 -16.092 -23.671 1.00 84.00 261 ASP A CA 1
ATOM 2139 C C . ASP A 1 261 ? 2.299 -15.164 -22.683 1.00 84.00 261 ASP A C 1
ATOM 2141 O O . ASP A 1 261 ? 2.280 -15.388 -21.467 1.00 84.00 261 ASP A O 1
ATOM 2145 N N . LEU A 1 262 ? 1.627 -14.141 -23.221 1.00 78.81 262 LEU A N 1
ATOM 2146 C CA . LEU A 1 262 ? 0.818 -13.167 -22.474 1.00 78.81 262 LEU A CA 1
ATOM 2147 C C . LEU A 1 262 ? -0.243 -13.814 -21.564 1.00 78.81 262 LEU A C 1
ATOM 2149 O O . LEU A 1 262 ? -0.540 -13.285 -20.490 1.00 78.81 262 LEU A O 1
ATOM 2153 N N . GLU A 1 263 ? -0.779 -14.979 -21.940 1.00 77.44 263 GLU A N 1
ATOM 2154 C CA . GLU A 1 263 ? -1.740 -15.722 -21.114 1.00 77.44 263 GLU A CA 1
ATOM 2155 C C . GLU A 1 263 ? -1.169 -16.154 -19.758 1.00 77.44 263 GLU A C 1
ATOM 2157 O O . GLU A 1 263 ? -1.910 -16.276 -18.778 1.00 77.44 263 GLU A O 1
ATOM 2162 N N . SER A 1 264 ? 0.151 -16.335 -19.661 1.00 73.62 264 SER A N 1
ATOM 2163 C CA . SER A 1 264 ? 0.828 -16.688 -18.411 1.00 73.62 264 SER A CA 1
ATOM 2164 C C . SER A 1 264 ? 0.585 -15.641 -17.325 1.00 73.62 264 SER A C 1
ATOM 2166 O O . SER A 1 264 ? 0.478 -15.986 -16.148 1.00 73.62 264 SER A O 1
ATOM 2168 N N . ILE A 1 265 ? 0.410 -14.367 -17.703 1.00 72.25 265 ILE A N 1
ATOM 2169 C CA . ILE A 1 265 ? 0.131 -13.290 -16.749 1.00 72.25 265 ILE A CA 1
ATOM 2170 C C . ILE A 1 265 ? -1.259 -13.460 -16.125 1.00 72.25 265 ILE A C 1
ATOM 2172 O O . ILE A 1 265 ? -1.403 -13.322 -14.908 1.00 72.25 265 ILE A O 1
ATOM 2176 N N . HIS A 1 266 ? -2.268 -13.827 -16.921 1.00 69.88 266 HIS A N 1
ATOM 2177 C CA . HIS A 1 266 ? -3.636 -14.049 -16.443 1.00 69.88 266 HIS A CA 1
ATOM 2178 C C . HIS A 1 266 ? -3.737 -15.243 -15.485 1.00 69.88 266 HIS A C 1
ATOM 2180 O O . HIS A 1 266 ? -4.472 -15.178 -14.506 1.00 69.88 266 HIS A O 1
ATOM 2186 N N . ARG A 1 267 ? -2.948 -16.301 -15.713 1.00 60.62 267 ARG A N 1
ATOM 2187 C CA . ARG A 1 267 ? -2.924 -17.520 -14.878 1.00 60.62 267 ARG A CA 1
ATOM 2188 C C . ARG A 1 267 ? -2.178 -17.356 -13.542 1.00 60.62 267 ARG A C 1
ATOM 2190 O O . ARG A 1 267 ? -2.176 -18.276 -12.725 1.00 60.62 267 ARG A O 1
ATOM 2197 N N . SER A 1 268 ? -1.499 -16.225 -13.340 1.00 54.41 268 SER A N 1
ATOM 2198 C CA . SER A 1 268 ? -0.637 -15.958 -12.175 1.00 54.41 268 SER A CA 1
ATOM 2199 C C . SER A 1 268 ? -1.289 -15.103 -11.079 1.00 54.41 268 SER A C 1
ATOM 2201 O O . SER A 1 268 ? -0.652 -14.851 -10.052 1.00 54.41 268 SER A O 1
ATOM 2203 N N . HIS A 1 269 ? -2.528 -14.654 -11.302 1.00 46.03 269 HIS A N 1
ATOM 2204 C CA . HIS A 1 269 ? -3.271 -13.760 -10.416 1.00 46.03 269 HIS A CA 1
ATOM 2205 C C . HIS A 1 269 ? -4.271 -14.4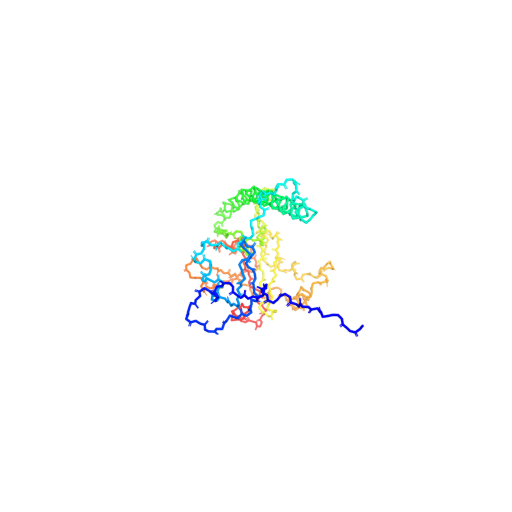68 -9.509 1.00 46.03 269 HIS A C 1
ATOM 2207 O O . HIS A 1 269 ? -4.882 -15.460 -9.957 1.00 46.03 269 HIS A O 1
#

Foldseek 3Di:
DDDDDPDPPPPFWQPQQVVPPPDPDRDGFPDAQQDPRGTHNDPVSVVVCCVVVVDPSDHDLPDDDPPVRDDVVNVVSVVVVVVVVVVVVVVVVVVVVVVVVVVVVVVVVVVFVVVVQVLLVVLQFHEAEDPPVDPLNVPQPWGQDPVVRWIFFWEWEAELVLLDIDIDTRHTQQDQQLVVVVVLLDDDPVVVPDPSSVVVNVPPVVDRQVLKWKWWFAQDPPDRPDTDTHTDDRRGGNSVRRRNGYHYSGTYMYIGGNPDDPVSVVVSD

Organism: NCBI:txid83374

Sequence (269 aa):
MEEEAAVNTLQDNCQVCCLDKNKDAANLAKYKCPSCGTRTCSLICVKTHKEQTGCDGKRQKIQFVPMTQYTEETFLNDYTFLEQVHRASSAATVQLQRWKDEQKSWFHVQKKNKVLERKAKQSNISVCFLPRVFTKAKLNQSVYSFKNGCIFWSLRLIFPHLKLAWQVTRVDENEPLKEVLQNIFQPKPSLSRNRKLSQLLRTYSQYKVEQMQVYLVSEKRRDLDHKTFERCDMTFSLKQILQGKIVVEFPTVAVLLPFEDLESIHRSH

InterPro domains:
  IPR007529 Zinc finger, HIT-type [PF04438] (28-47)
  IPR007529 Zinc finger, HIT-type [PS51083] (14-55)
  IPR051639 Box C/D snoRNA [PTHR13483] (26-262)
  IPR057721 BCD1, alpha/beta domain [PF25790] (114-261)

=== Feature glossary ===
The features interleaved in this record are:

— What the protein is —

Sequence gives the chain of amino acids in standard one-letter code (A=alanine, C=cysteine, …, Y=tyrosine), read N→C. It is the only feature that is directly encoded by the gene; all structural features are derived from the folded form of this sequence.

Database cross-references. InterPro integrates a dozen domain/family signature databases into unified entries with residue-range hits. GO terms attach function/process/location labels with evidence codes. CATH codes position the fold in a four-level structural taxonomy. Organism is the NCBI-taxonomy species name.

— Where its atoms are —

Atomic coordinates in PDBx/mmCIF format — the same representation the Protein Data Bank distributes. Each line of the _atom_site loop places one backbone atom in Cartesian space (units: ångströms, origin: arbitrary).

The six renders are orthographic views along the three Cartesian axes in both directions. Representation (cartoon, sticks, or surface) and color scheme (sequence-rainbow or by-chain) vary across proteins so the training set covers all the common visualization conventions.

— Local backbone conformation —

Eight-state secondary structure (DSSP): H is the canonical α-helix, G the tighter 3₁₀-helix, I the wider π-helix; E/B are β-structure, T and S are turns and bends, and '-' is everything else. DSSP derives these from the pattern of main-chain N–H···O=C hydrogen bonds, not from the sequence.

P-SEA three-state annotation labels each residue as helix, strand, or coil based purely on the geometry of the Cα trace. It serves as a fallback when the full backbone (and thus DSSP) is unavailable.

The φ/ψ torsion pair specifies the backbone conformation at each residue. φ rotates about the N–Cα bond, ψ about the Cα–C bond. Steric clashes forbid most of the (φ, ψ) plane — the allowed regions (α-helix basin, β-sheet basin, left-handed helix) are the Ramachandran-allowed regions.

— Global shape and packing —

The geometric summary reports three shape descriptors. Rg (radius of gyration) measures how spread out the Cα atoms are about their centre of mass; compact globular proteins have small Rg, elongated or unfolded ones large. Cα contacts (<8 Å, |i−j|>4) count long-range residue pairs in spatial proximity — high for tightly packed folds, near zero for rods or random coil. The bounding-box extents give the protein's footprint along x, y, z in Å.

Solvent-accessible surface area (SASA) is the area in Å² traced out by the centre of a 1.4 Å probe sphere (a water molecule) rolled over the protein's van der Waals surface (Shrake–Rupley / Lee–Richards construction). Buried residues have near-zero SASA; fully exposed residues can exceed 200 Å². The total SASA scales roughly with the number of surface residues.

The contact map is a binary N×N matrix image: pixel (i, j) is dark where Cα_i and Cα_j are within 8 Å and |i−j|>4. Because the |i−j|>4 filter removes local helical contacts, off-diagonal stripes parallel to the main diagonal indicate parallel β-sheets; stripes perpendicular to it indicate antiparallel β-sheets. The Ramachandran plot scatters every residue's (φ, ψ) pair against the sterically allowed regions. The PAE heatmap renders the predicted-aligned-error matrix.

— Structural neighborhood —

3Di is Foldseek's structural alphabet. Each residue is assigned one of twenty discrete states based on how its Cα sits relative to its spatial (not sequential) neighbors. Aligning 3Di strings finds structural homologs roughly as well as full 3D superposition, but orders of magnitude faster.

Nearest PDB neighbors are the top structural matches found by Foldseek when searching this structure against the entire Protein Data Bank. Each hit reports a TM-score (0 to 1; >0.5 almost always implies the same fold) and an E-value. These are *structural* homologs — they may share no detectable sequence similarity.

— Confidence and disorder —

For AlphaFold models, the B-factor field carries pLDDT — the model's own estimate of local accuracy on a 0–100 scale. Regions with pLDDT<50 should be treated as essentially unmodeled; they often correspond to intrinsically disordered segments.

Crystallographic B-factors measure how much each atom's electron density is smeared out, in Å². They rise in mobile loops and surface residues and fall in the buried interior. In AlphaFold models this column is repurposed to hold pLDDT instead.

Predicted aligned error is AlphaFold's pairwise confidence. Unlike pLDDT (per-residue), PAE is per-residue-pair and captures whether two parts of the structure are correctly placed relative to each other. Units are ångströms of expected positional error.